Protein AF-A0A1W9P103-F1 (afdb_monomer_lite)

pLDDT: mean 76.45, std 17.16, range [39.06, 95.81]

Sequence (187 aa):
MSNENDQPKRIVGLKAIAEYLRTSPRNIYRWEKELGFPLHRVGGTKGRSVFVVVEEVEEWLKKIDLSSPKKTPPPTVFSLARRRSVIALVLLFFLVAIYFIIQFFSHWNLNSPSQNPITYEILGQMVAIKNSQGETLWSFPAYNTIIDERAWAQNPKVSLADIDQDNYNEVIAAPSKRLEQRSAFKD

Secondary structure (DSSP, 8-state):
---TT----EEESHHHHHHHTTS-HHHHHHHHHHH----EE--SSS---EEEEHHHHHHHHHHHHHHS---------HHHHHHHHHHHHHHHHHHHHHHHHHHHHHHHHTT---SS--EEEEETTEEEEE-TTS-EEEEEE--SS---HHHHHHS-SEEEE-SSSSSS-EEEEPPP-----------

Structure (mmCIF, N/CA/C/O backbone):
data_AF-A0A1W9P103-F1
#
_entry.id   AF-A0A1W9P103-F1
#
loop_
_atom_site.group_PDB
_atom_site.id
_atom_site.type_symbol
_atom_site.label_atom_id
_atom_site.label_alt_id
_atom_site.label_comp_id
_atom_site.label_asym_id
_atom_site.label_entity_id
_atom_site.label_seq_id
_atom_site.pdbx_PDB_ins_code
_atom_site.Cartn_x
_atom_site.Cartn_y
_atom_site.Cartn_z
_atom_site.occupancy
_atom_site.B_iso_or_equiv
_atom_site.auth_seq_id
_atom_site.auth_comp_id
_atom_site.auth_asym_id
_atom_site.auth_atom_id
_atom_site.pdbx_PDB_model_num
ATOM 1 N N . MET A 1 1 ? 38.966 -20.318 -71.401 1.00 39.06 1 MET A N 1
ATOM 2 C CA . MET A 1 1 ? 38.364 -20.417 -70.056 1.00 39.06 1 MET A CA 1
ATOM 3 C C . MET A 1 1 ? 37.479 -19.204 -69.820 1.00 39.06 1 MET A C 1
ATOM 5 O O . MET A 1 1 ? 37.985 -18.148 -69.470 1.00 39.06 1 MET A O 1
ATOM 9 N N . SER A 1 2 ? 36.184 -19.324 -70.092 1.00 41.31 2 SER A N 1
ATOM 10 C CA . SER A 1 2 ? 35.172 -18.319 -69.753 1.00 41.31 2 SER A CA 1
ATOM 11 C C . SER A 1 2 ? 34.713 -18.576 -68.317 1.00 41.31 2 SER A C 1
ATOM 13 O O . SER A 1 2 ? 34.077 -19.593 -68.059 1.00 41.31 2 SER A O 1
ATOM 15 N N . ASN A 1 3 ? 35.106 -17.704 -67.383 1.00 47.69 3 ASN A N 1
ATOM 16 C CA . ASN A 1 3 ? 34.737 -17.795 -65.969 1.00 47.69 3 ASN A CA 1
ATOM 17 C C . ASN A 1 3 ? 33.238 -17.521 -65.797 1.00 47.69 3 ASN A C 1
ATOM 19 O O . ASN A 1 3 ? 32.786 -16.388 -65.655 1.00 47.69 3 ASN A O 1
ATOM 23 N N . GLU A 1 4 ? 32.470 -18.597 -65.838 1.00 49.72 4 GLU A N 1
ATOM 24 C CA . GLU A 1 4 ? 31.050 -18.662 -65.536 1.00 49.72 4 GLU A CA 1
ATOM 25 C C . GLU A 1 4 ? 30.871 -18.617 -64.009 1.00 49.72 4 GLU A C 1
ATOM 27 O O . GLU A 1 4 ? 30.879 -19.659 -63.365 1.00 49.72 4 GLU A O 1
ATOM 32 N N . ASN A 1 5 ? 30.859 -17.408 -63.422 1.00 53.22 5 ASN A N 1
ATOM 33 C CA . ASN A 1 5 ? 30.169 -17.031 -62.165 1.00 53.22 5 ASN A CA 1
ATOM 34 C C . ASN A 1 5 ? 30.622 -15.657 -61.617 1.00 53.22 5 ASN A C 1
ATOM 36 O O . ASN A 1 5 ? 30.782 -15.488 -60.412 1.00 53.22 5 ASN A O 1
ATOM 40 N N . ASP A 1 6 ? 30.790 -14.644 -62.471 1.00 60.06 6 ASP A N 1
ATOM 41 C CA . ASP A 1 6 ? 30.970 -13.256 -62.010 1.00 60.06 6 ASP A CA 1
ATOM 42 C C . ASP A 1 6 ? 29.607 -12.568 -61.821 1.00 60.06 6 ASP A C 1
ATOM 44 O O . ASP A 1 6 ? 29.285 -11.557 -62.440 1.00 60.06 6 ASP A O 1
ATOM 48 N N . GLN A 1 7 ? 28.721 -13.204 -61.047 1.00 64.62 7 GLN A N 1
ATOM 49 C CA . GLN A 1 7 ? 27.453 -12.581 -60.675 1.00 64.62 7 GLN A CA 1
ATOM 50 C C . GLN A 1 7 ? 27.695 -11.731 -59.426 1.00 64.62 7 GLN A C 1
ATOM 52 O O . GLN A 1 7 ? 28.123 -12.283 -58.407 1.00 64.62 7 GLN A O 1
ATOM 57 N N . PRO A 1 8 ? 27.410 -10.418 -59.471 1.00 74.12 8 PRO A N 1
ATOM 58 C CA . PRO A 1 8 ? 27.686 -9.530 -58.354 1.00 74.12 8 PRO A CA 1
ATOM 59 C C . PRO A 1 8 ? 26.934 -9.997 -57.107 1.00 74.12 8 PRO A C 1
ATOM 61 O O . PRO A 1 8 ? 25.767 -10.419 -57.164 1.00 74.12 8 PRO A O 1
ATOM 64 N N . LYS A 1 9 ? 27.620 -9.969 -55.961 1.00 88.44 9 LYS A N 1
ATOM 65 C CA . LYS A 1 9 ? 27.085 -10.526 -54.721 1.00 88.44 9 LYS A CA 1
ATOM 66 C C . LYS A 1 9 ? 25.904 -9.671 -54.273 1.00 88.44 9 LYS A C 1
ATOM 68 O O . LYS A 1 9 ? 26.059 -8.507 -53.920 1.00 88.44 9 LYS A O 1
ATOM 73 N N . ARG A 1 10 ? 24.705 -10.258 -54.244 1.00 89.56 10 ARG A N 1
ATOM 74 C CA . ARG A 1 10 ? 23.468 -9.558 -53.860 1.00 89.56 10 ARG A CA 1
ATOM 75 C C . ARG A 1 10 ? 22.950 -9.995 -52.497 1.00 89.56 10 ARG A C 1
ATOM 77 O O . ARG A 1 10 ? 22.895 -11.187 -52.200 1.00 89.56 10 ARG A O 1
ATOM 84 N N . ILE A 1 11 ? 22.502 -9.032 -51.696 1.00 90.44 11 ILE A N 1
ATOM 85 C CA . ILE A 1 11 ? 21.801 -9.281 -50.432 1.00 90.44 11 ILE A CA 1
ATOM 86 C C . ILE A 1 11 ? 20.330 -8.947 -50.641 1.00 90.44 11 ILE A C 1
ATOM 88 O O . ILE A 1 11 ? 19.979 -7.821 -50.991 1.00 90.44 11 ILE A O 1
ATOM 92 N N . VAL A 1 12 ? 19.469 -9.938 -50.429 1.00 88.94 12 VAL A N 1
ATOM 93 C CA . VAL A 1 12 ? 18.023 -9.816 -50.625 1.00 88.94 12 VAL A CA 1
ATOM 94 C C . VAL A 1 12 ? 17.333 -9.671 -49.274 1.00 88.94 12 VAL A C 1
ATOM 96 O O . VAL A 1 12 ? 17.601 -10.415 -48.334 1.00 88.94 12 VAL A O 1
ATOM 99 N N . GLY A 1 13 ? 16.395 -8.734 -49.199 1.00 88.94 13 GLY A N 1
ATOM 100 C CA . GLY A 1 13 ? 15.559 -8.493 -48.035 1.00 88.94 13 GLY A CA 1
ATOM 101 C C . GLY A 1 13 ? 16.124 -7.425 -47.104 1.00 88.94 13 GLY A C 1
ATOM 102 O O . GLY A 1 13 ? 17.283 -7.443 -46.697 1.00 88.94 13 GLY A O 1
ATOM 103 N N . LEU A 1 14 ? 15.253 -6.504 -46.695 1.00 91.69 14 LEU A N 1
ATOM 104 C CA . LEU A 1 14 ? 15.627 -5.335 -45.899 1.00 91.69 14 LEU A CA 1
ATOM 105 C C . LEU A 1 14 ? 16.290 -5.690 -44.560 1.00 91.69 14 LEU A C 1
ATOM 107 O O . LEU A 1 14 ? 17.193 -4.989 -44.115 1.00 91.69 14 LEU A O 1
ATOM 111 N N . LYS A 1 15 ? 15.851 -6.778 -43.914 1.00 90.31 15 LYS A N 1
ATOM 112 C CA . LYS A 1 15 ? 16.419 -7.229 -42.636 1.00 90.31 15 LYS A CA 1
ATOM 113 C C . LYS A 1 15 ? 17.858 -7.727 -42.804 1.00 90.31 15 LYS A C 1
ATOM 115 O O . LYS A 1 15 ? 18.706 -7.349 -42.008 1.00 90.31 15 LYS A O 1
ATOM 120 N N . ALA A 1 16 ? 18.128 -8.505 -43.852 1.00 89.06 16 ALA A N 1
ATOM 121 C CA . ALA A 1 16 ? 19.470 -9.004 -44.145 1.00 89.06 16 ALA A CA 1
ATOM 122 C C . ALA A 1 16 ? 20.427 -7.858 -44.510 1.00 89.06 16 ALA A C 1
ATOM 124 O O . ALA A 1 16 ? 21.569 -7.834 -44.063 1.00 89.06 16 ALA A O 1
ATOM 125 N N . ILE A 1 17 ? 19.938 -6.858 -45.250 1.00 92.25 17 ILE A N 1
ATOM 126 C CA . ILE A 1 17 ? 20.704 -5.642 -45.564 1.00 92.25 17 ILE A CA 1
ATOM 127 C C . ILE A 1 17 ? 21.023 -4.857 -44.282 1.00 92.25 17 ILE A C 1
ATOM 129 O O . ILE A 1 17 ? 22.152 -4.413 -44.086 1.00 92.25 17 ILE A O 1
ATOM 133 N N . ALA A 1 18 ? 20.043 -4.706 -43.385 1.00 90.25 18 ALA A N 1
ATOM 134 C CA . ALA A 1 18 ? 20.221 -4.021 -42.104 1.00 90.25 18 ALA A CA 1
ATOM 135 C C . ALA A 1 18 ? 21.259 -4.712 -41.218 1.00 90.25 18 ALA A C 1
ATOM 137 O O . ALA A 1 18 ? 22.083 -4.041 -40.603 1.00 90.25 18 ALA A O 1
ATOM 138 N N . GLU A 1 19 ? 21.240 -6.041 -41.191 1.00 90.94 19 GLU A N 1
ATOM 139 C CA . GLU A 1 19 ? 22.203 -6.853 -40.457 1.00 90.94 19 GLU A CA 1
ATOM 140 C C . GLU A 1 19 ? 23.616 -6.729 -41.038 1.00 90.94 19 GLU A C 1
ATOM 142 O O . GLU A 1 19 ? 24.553 -6.458 -40.286 1.00 90.94 19 GLU A O 1
ATOM 147 N N . TYR A 1 20 ? 23.759 -6.818 -42.366 1.00 88.25 20 TYR A N 1
ATOM 148 C CA . TYR A 1 20 ? 25.039 -6.621 -43.055 1.00 88.25 20 TYR A CA 1
ATOM 149 C C . TYR A 1 20 ? 25.659 -5.256 -42.724 1.00 88.25 20 TYR A C 1
ATOM 151 O O . TYR A 1 20 ? 26.831 -5.165 -42.368 1.00 88.25 20 TYR A O 1
ATOM 159 N N . LEU A 1 21 ? 24.840 -4.202 -42.748 1.00 85.81 21 LEU A N 1
ATOM 160 C CA . LEU A 1 21 ? 25.253 -2.827 -42.459 1.00 85.81 21 LEU A CA 1
ATOM 161 C C . LEU A 1 21 ? 25.261 -2.473 -40.963 1.00 85.81 21 LEU A C 1
ATOM 163 O O . LEU A 1 21 ? 25.527 -1.323 -40.610 1.00 85.81 21 LEU A O 1
ATOM 167 N N . ARG A 1 22 ? 24.935 -3.426 -40.076 1.00 87.44 22 ARG A N 1
ATOM 168 C CA . ARG A 1 22 ? 24.805 -3.230 -38.618 1.00 87.44 22 ARG A CA 1
ATOM 169 C C . ARG A 1 22 ? 23.942 -2.016 -38.241 1.00 87.44 22 ARG A C 1
ATOM 171 O O . ARG A 1 22 ? 24.250 -1.271 -37.311 1.00 87.44 22 ARG A O 1
ATOM 178 N N . THR A 1 23 ? 22.849 -1.809 -38.968 1.00 86.25 23 THR A N 1
ATOM 179 C CA . THR A 1 23 ? 21.935 -0.669 -38.806 1.00 86.25 23 THR A CA 1
ATOM 180 C C . THR A 1 23 ? 20.484 -1.135 -38.680 1.00 86.25 23 THR A C 1
ATOM 182 O O . THR A 1 23 ? 20.191 -2.327 -38.657 1.00 86.25 23 THR A O 1
ATOM 185 N N . SER A 1 24 ? 19.543 -0.193 -38.562 1.00 89.69 24 SER A N 1
ATOM 186 C CA . SER A 1 24 ? 18.110 -0.508 -38.534 1.00 89.69 24 SER A CA 1
ATOM 187 C C . SER A 1 24 ? 17.481 -0.425 -39.935 1.00 89.69 24 SER A C 1
ATOM 189 O O . SER A 1 24 ? 17.861 0.446 -40.721 1.00 89.69 24 SER A O 1
ATOM 191 N N . PRO A 1 25 ? 16.442 -1.229 -40.238 1.00 89.88 25 PRO A N 1
ATOM 192 C CA . PRO A 1 25 ? 15.671 -1.113 -41.482 1.00 89.88 25 PRO A CA 1
ATOM 193 C C . PRO A 1 25 ? 15.147 0.305 -41.764 1.00 89.88 25 PRO A C 1
ATOM 195 O O . PRO A 1 25 ? 15.092 0.747 -42.909 1.00 89.88 25 PRO A O 1
ATOM 198 N N . ARG A 1 26 ? 14.806 1.054 -40.706 1.00 88.75 26 ARG A N 1
ATOM 199 C CA . ARG A 1 26 ? 14.351 2.448 -40.799 1.00 88.75 26 ARG A CA 1
ATOM 200 C C . ARG A 1 26 ? 15.452 3.389 -41.290 1.00 88.75 26 ARG A C 1
ATOM 202 O O . ARG A 1 26 ? 15.158 4.312 -42.044 1.00 88.75 26 ARG A O 1
ATOM 209 N N . ASN A 1 27 ? 16.701 3.159 -40.879 1.00 89.81 27 ASN A N 1
ATOM 210 C CA . ASN A 1 27 ? 17.837 3.944 -41.359 1.00 89.81 27 ASN A CA 1
ATOM 211 C C . ASN A 1 27 ? 18.093 3.698 -42.843 1.00 89.81 27 ASN A C 1
ATOM 213 O O . ASN A 1 27 ? 18.379 4.660 -43.537 1.00 89.81 27 ASN A O 1
ATOM 217 N N . ILE A 1 28 ? 17.925 2.465 -43.331 1.00 90.75 28 ILE A N 1
ATOM 218 C CA . ILE A 1 28 ? 18.096 2.149 -44.758 1.00 90.75 28 ILE A CA 1
ATOM 219 C C . ILE A 1 28 ? 17.097 2.931 -45.610 1.00 90.75 28 ILE A C 1
ATOM 221 O O . ILE A 1 28 ? 17.504 3.594 -46.555 1.00 90.75 28 ILE A O 1
ATOM 225 N N . TYR A 1 29 ? 15.811 2.938 -45.243 1.00 89.56 29 TYR A N 1
ATOM 226 C CA . TYR A 1 29 ? 14.816 3.745 -45.962 1.00 89.56 29 TYR A CA 1
ATOM 227 C C . TYR A 1 29 ? 15.108 5.242 -45.899 1.00 89.56 29 TYR A C 1
ATOM 229 O O . TYR A 1 29 ? 14.899 5.966 -46.871 1.00 89.56 29 TYR A O 1
ATOM 237 N N . ARG A 1 30 ? 15.597 5.723 -44.752 1.00 89.19 30 ARG A N 1
ATOM 238 C CA . ARG A 1 30 ? 16.018 7.117 -44.630 1.00 89.19 30 ARG A CA 1
ATOM 239 C C . ARG A 1 30 ? 17.210 7.413 -45.541 1.00 89.19 30 ARG A C 1
ATOM 241 O O . ARG A 1 30 ? 17.197 8.431 -46.211 1.00 89.19 30 ARG A O 1
ATOM 248 N N . TRP A 1 31 ? 18.208 6.535 -45.599 1.00 93.38 31 TRP A N 1
ATOM 249 C CA . TRP A 1 31 ? 19.377 6.699 -46.463 1.00 93.38 31 TRP A CA 1
ATOM 250 C C . TRP A 1 31 ? 19.026 6.596 -47.947 1.00 93.38 31 TRP A C 1
ATOM 252 O O . TRP A 1 31 ? 19.575 7.353 -48.735 1.00 93.38 31 TRP A O 1
ATOM 262 N N . GLU A 1 32 ? 18.081 5.738 -48.333 1.00 91.31 32 GLU A N 1
ATOM 263 C CA . GLU A 1 32 ? 17.537 5.685 -49.700 1.00 91.31 32 GLU A CA 1
ATOM 264 C C . GLU A 1 32 ? 16.939 7.050 -50.076 1.00 91.31 32 GLU A C 1
ATOM 266 O O . GLU A 1 32 ? 17.281 7.617 -51.109 1.00 91.31 32 GLU A O 1
ATOM 271 N N . LYS A 1 33 ? 16.105 7.622 -49.195 1.00 88.88 33 LYS A N 1
ATOM 272 C CA . LYS A 1 33 ? 15.395 8.883 -49.450 1.00 88.88 33 LYS A CA 1
ATOM 273 C C . LYS A 1 33 ? 16.278 10.133 -49.368 1.00 88.88 33 LYS A C 1
ATOM 275 O O . LYS A 1 33 ? 16.085 11.061 -50.144 1.00 88.88 33 LYS A O 1
ATOM 280 N N . GLU A 1 34 ? 17.174 10.196 -48.387 1.00 89.75 34 GLU A N 1
ATOM 281 C CA . GLU A 1 34 ? 17.912 11.418 -48.032 1.00 89.75 34 GLU A CA 1
ATOM 282 C C . GLU A 1 34 ? 19.361 11.412 -48.531 1.00 89.75 34 GLU A C 1
ATOM 284 O O . GLU A 1 34 ? 19.925 12.480 -48.744 1.00 89.75 34 GLU A O 1
ATOM 289 N N . LEU A 1 35 ? 19.969 10.234 -48.710 1.00 86.94 35 LEU A N 1
ATOM 290 C CA . LEU A 1 35 ? 21.397 10.075 -49.025 1.00 86.94 35 LEU A CA 1
ATOM 291 C C . LEU A 1 35 ? 21.653 9.268 -50.311 1.00 86.94 35 LEU A C 1
ATOM 293 O O . LEU A 1 35 ? 22.804 8.965 -50.627 1.00 86.94 35 LEU A O 1
ATOM 297 N N . GLY A 1 36 ? 20.596 8.888 -51.037 1.00 89.75 36 GLY A N 1
ATOM 298 C CA . GLY A 1 36 ? 20.696 8.152 -52.298 1.00 89.75 36 GLY A CA 1
ATOM 299 C C . GLY A 1 36 ? 21.282 6.744 -52.163 1.00 89.75 36 GLY A C 1
ATOM 300 O O . GLY A 1 36 ? 22.015 6.306 -53.044 1.00 89.75 36 GLY A O 1
ATOM 301 N N . PHE A 1 37 ? 21.013 6.045 -51.057 1.00 93.06 37 PHE A N 1
ATOM 302 C CA . PHE A 1 37 ? 21.466 4.661 -50.869 1.00 93.06 37 PHE A CA 1
ATOM 303 C C . PHE A 1 37 ? 20.916 3.728 -51.975 1.00 93.06 37 PHE A C 1
ATOM 305 O O . PHE A 1 37 ? 19.711 3.788 -52.247 1.00 93.06 37 PHE A O 1
ATOM 312 N N . PRO A 1 38 ? 21.746 2.848 -52.581 1.00 92.12 38 PRO A N 1
ATOM 313 C CA . PRO A 1 38 ? 21.368 2.013 -53.727 1.00 92.12 38 PRO A CA 1
ATOM 314 C C . PRO A 1 38 ? 20.483 0.822 -53.317 1.00 92.12 38 PRO A C 1
ATOM 316 O O . PRO A 1 38 ? 20.924 -0.324 -53.256 1.00 92.12 38 PRO A O 1
ATOM 319 N N . LEU A 1 39 ? 19.212 1.096 -52.999 1.00 92.06 39 LEU A N 1
ATOM 320 C CA . LEU A 1 39 ? 18.207 0.075 -52.697 1.00 92.06 39 LEU A CA 1
ATOM 321 C C . LEU A 1 39 ? 17.369 -0.248 -53.937 1.00 92.06 39 LEU A C 1
ATOM 323 O O . LEU A 1 39 ? 16.514 0.534 -54.351 1.00 92.06 39 LEU A O 1
ATOM 327 N N . HIS A 1 40 ? 17.554 -1.445 -54.487 1.00 90.69 40 HIS A N 1
ATOM 328 C CA . HIS A 1 40 ? 16.843 -1.888 -55.682 1.00 90.69 40 HIS A CA 1
ATOM 329 C C . HIS A 1 40 ? 15.554 -2.626 -55.335 1.00 90.69 40 HIS A C 1
ATOM 331 O O . HIS A 1 40 ? 15.475 -3.379 -54.359 1.00 90.69 40 HIS A O 1
ATOM 337 N N . ARG A 1 41 ? 14.520 -2.425 -56.156 1.00 87.69 41 ARG A N 1
ATOM 338 C CA . ARG A 1 41 ? 13.187 -3.022 -55.988 1.00 87.69 41 ARG A CA 1
ATOM 339 C C . ARG A 1 41 ? 12.874 -3.893 -57.196 1.00 87.69 41 ARG A C 1
ATOM 341 O O . ARG A 1 41 ? 12.961 -3.426 -58.326 1.00 87.69 41 ARG A O 1
ATOM 348 N N . VAL A 1 42 ? 12.481 -5.144 -56.966 1.00 79.19 42 VAL A N 1
ATOM 349 C CA . VAL A 1 42 ? 12.080 -6.042 -58.059 1.00 79.19 42 VAL A CA 1
ATOM 350 C C . VAL A 1 42 ? 10.616 -5.762 -58.407 1.00 79.19 42 VAL A C 1
ATOM 352 O O . VAL A 1 42 ? 9.717 -6.072 -57.625 1.00 79.19 42 VAL A O 1
ATOM 355 N N . GLY A 1 43 ? 10.367 -5.129 -59.554 1.00 59.59 43 GLY A N 1
ATOM 356 C CA . GLY A 1 43 ? 9.016 -4.899 -60.074 1.00 59.59 43 GLY A CA 1
ATOM 357 C C . GLY A 1 43 ? 8.443 -6.166 -60.716 1.00 59.59 43 GLY A C 1
ATOM 358 O O . GLY A 1 43 ? 9.148 -6.849 -61.450 1.00 59.59 43 GLY A O 1
ATOM 359 N N . GLY A 1 44 ? 7.175 -6.494 -60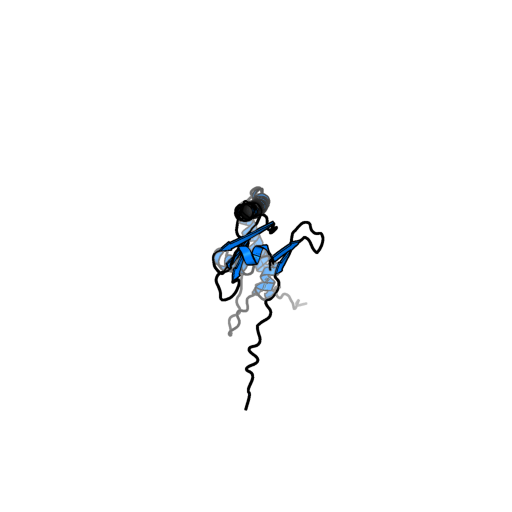.451 1.00 59.16 44 GLY A N 1
ATOM 360 C CA . GLY A 1 44 ? 6.519 -7.621 -61.127 1.00 59.16 44 GLY A CA 1
ATOM 361 C C . GLY A 1 44 ? 5.158 -8.000 -60.560 1.00 59.16 44 GLY A C 1
ATOM 362 O O . GLY A 1 44 ? 4.155 -7.863 -61.242 1.00 59.16 44 GLY A O 1
ATOM 363 N N . THR A 1 45 ? 5.072 -8.420 -59.300 1.00 49.31 45 THR A N 1
ATOM 364 C CA . THR A 1 45 ? 3.794 -8.877 -58.721 1.00 49.31 45 THR A CA 1
ATOM 365 C C . THR A 1 45 ? 3.854 -8.870 -57.199 1.00 49.31 45 THR A C 1
ATOM 367 O O . THR A 1 45 ? 4.658 -9.596 -56.629 1.00 49.31 45 THR A O 1
ATOM 370 N N . LYS A 1 46 ? 2.996 -8.062 -56.552 1.00 52.28 46 LYS A N 1
ATOM 371 C CA . LYS A 1 46 ? 2.540 -8.099 -55.135 1.00 52.28 46 LYS A CA 1
ATOM 372 C C . LYS A 1 46 ? 3.552 -8.362 -53.991 1.00 52.28 46 LYS A C 1
ATOM 374 O O . LYS A 1 46 ? 3.131 -8.457 -52.842 1.00 52.28 46 LYS A O 1
ATOM 379 N N . GLY A 1 47 ? 4.859 -8.400 -54.236 1.00 52.88 47 GLY A N 1
ATOM 380 C CA . GLY A 1 47 ? 5.885 -8.694 -53.236 1.00 52.88 47 GLY A CA 1
ATOM 381 C C . GLY A 1 47 ? 6.901 -7.566 -53.122 1.00 52.88 47 GLY A C 1
ATOM 382 O O . GLY A 1 47 ? 7.593 -7.250 -54.081 1.00 52.88 47 GLY A O 1
ATOM 383 N N . ARG A 1 48 ? 7.008 -6.972 -51.929 1.00 60.75 48 ARG A N 1
ATOM 384 C CA . ARG A 1 48 ? 7.960 -5.912 -51.542 1.00 60.75 48 ARG A CA 1
ATOM 385 C C . ARG A 1 48 ? 9.411 -6.427 -51.460 1.00 60.75 48 ARG A C 1
ATOM 387 O O . ARG A 1 48 ? 10.077 -6.220 -50.447 1.00 60.75 48 ARG A O 1
ATOM 394 N N . SER A 1 49 ? 9.885 -7.147 -52.474 1.00 76.69 49 SER A N 1
ATOM 395 C CA . SER A 1 49 ? 11.247 -7.677 -52.482 1.00 76.69 49 SER A CA 1
ATOM 396 C C . SER A 1 49 ? 12.232 -6.562 -52.827 1.00 76.69 49 SER A C 1
ATOM 398 O O . SER A 1 49 ? 12.163 -5.965 -53.905 1.00 76.69 49 SER A O 1
ATOM 400 N N . VAL A 1 50 ? 13.119 -6.264 -51.879 1.00 88.38 50 VAL A N 1
ATOM 401 C CA . VAL A 1 50 ? 14.209 -5.295 -52.029 1.00 88.38 50 VAL A CA 1
ATOM 402 C C . VAL A 1 50 ? 15.539 -6.026 -51.990 1.00 88.38 50 VAL A C 1
ATOM 404 O O . VAL A 1 50 ? 15.666 -7.026 -51.280 1.00 88.38 50 VAL A O 1
ATOM 407 N N . PHE A 1 51 ? 16.529 -5.533 -52.717 1.00 91.06 51 PHE A N 1
ATOM 408 C CA . PHE A 1 51 ? 17.880 -6.072 -52.673 1.00 91.06 51 PHE A CA 1
ATOM 409 C C . PHE A 1 51 ? 18.916 -4.969 -52.865 1.00 91.06 51 PHE A C 1
ATOM 411 O O . PHE A 1 51 ? 18.600 -3.873 -53.323 1.00 91.06 51 PHE A O 1
ATOM 418 N N . VAL A 1 52 ? 20.154 -5.281 -52.499 1.00 93.50 52 VAL A N 1
ATOM 419 C CA . VAL A 1 52 ? 21.326 -4.445 -52.769 1.00 93.50 52 VAL A CA 1
ATOM 420 C C . VAL A 1 52 ? 22.415 -5.298 -53.391 1.00 93.50 52 VAL A C 1
ATOM 422 O O . VAL A 1 52 ? 22.513 -6.497 -53.106 1.00 93.50 52 VAL A O 1
ATOM 425 N N . VAL A 1 53 ? 23.233 -4.668 -54.220 1.00 94.12 53 VAL A N 1
ATOM 426 C CA . VAL A 1 53 ? 24.489 -5.229 -54.709 1.00 94.12 53 VAL A CA 1
ATOM 427 C C . VAL A 1 53 ? 25.591 -4.800 -53.742 1.00 94.12 53 VAL A C 1
ATOM 429 O O . VAL A 1 53 ? 25.668 -3.627 -53.379 1.00 94.12 53 VAL A O 1
ATOM 432 N N . VAL A 1 54 ? 26.400 -5.746 -53.262 1.00 89.69 54 VAL A N 1
ATOM 433 C CA . VAL A 1 54 ? 27.413 -5.477 -52.228 1.00 89.69 54 VAL A CA 1
ATOM 434 C C . VAL A 1 54 ? 28.432 -4.458 -52.726 1.00 89.69 54 VAL A C 1
ATOM 436 O O . VAL A 1 54 ? 28.760 -3.527 -52.000 1.00 89.69 54 VAL A O 1
ATOM 439 N N . GLU A 1 55 ? 28.876 -4.579 -53.973 1.00 87.88 55 GLU A N 1
ATOM 440 C CA . GLU A 1 55 ? 29.869 -3.687 -54.568 1.00 87.88 55 GLU A CA 1
ATOM 441 C C . GLU A 1 55 ? 29.380 -2.226 -54.594 1.00 87.88 55 GLU A C 1
ATOM 443 O O . GLU A 1 55 ? 30.102 -1.323 -54.173 1.00 87.88 55 GLU A O 1
ATOM 448 N N . GLU A 1 56 ? 28.120 -1.992 -54.977 1.00 91.88 56 GLU A N 1
ATOM 449 C CA . GLU A 1 56 ? 27.509 -0.654 -54.986 1.00 91.88 56 GLU A CA 1
ATOM 450 C C . GLU A 1 56 ? 27.383 -0.057 -53.579 1.00 91.88 56 GLU A C 1
ATOM 452 O O . GLU A 1 56 ? 27.567 1.146 -53.385 1.00 91.88 56 GLU A O 1
ATOM 457 N N . VAL A 1 57 ? 27.073 -0.893 -52.584 1.00 90.88 57 VAL A N 1
ATOM 458 C CA . VAL A 1 57 ? 26.977 -0.476 -51.181 1.00 90.88 57 VAL A CA 1
ATOM 459 C C . VAL A 1 57 ? 28.344 -0.052 -50.648 1.00 90.88 57 VAL A C 1
ATOM 461 O O . VAL A 1 57 ? 28.445 1.000 -50.018 1.00 90.88 57 VAL A O 1
ATOM 464 N N . GLU A 1 58 ? 29.395 -0.824 -50.923 1.00 87.94 58 GLU A N 1
ATOM 465 C CA . GLU A 1 58 ? 30.767 -0.491 -50.522 1.00 87.94 58 GLU A CA 1
ATOM 466 C C . GLU A 1 58 ? 31.273 0.778 -51.226 1.00 87.94 58 GLU A C 1
ATOM 468 O O . GLU A 1 58 ? 31.932 1.621 -50.614 1.00 87.94 58 GLU A O 1
ATOM 473 N N . GLU A 1 59 ? 30.944 0.971 -52.505 1.00 88.81 59 GLU A N 1
ATOM 474 C CA . GLU A 1 59 ? 31.250 2.214 -53.219 1.00 88.81 59 GLU A CA 1
ATOM 475 C C . GLU A 1 59 ? 30.503 3.419 -52.649 1.00 88.81 59 GLU A C 1
ATOM 477 O O . GLU A 1 59 ? 31.084 4.497 -52.497 1.00 88.81 59 GLU A O 1
ATOM 482 N N . TRP A 1 60 ? 29.219 3.253 -52.329 1.00 91.62 60 TRP A N 1
ATOM 483 C CA . TRP A 1 60 ? 28.426 4.299 -51.699 1.00 91.62 60 TRP A CA 1
ATOM 484 C C . TRP A 1 60 ? 29.003 4.667 -50.328 1.00 91.62 60 TRP A C 1
ATOM 486 O O . TRP A 1 60 ? 29.199 5.855 -50.076 1.00 91.62 60 TRP A O 1
ATOM 496 N N . LEU A 1 61 ? 29.378 3.679 -49.502 1.00 86.44 61 LEU A N 1
ATOM 497 C CA . LEU A 1 61 ? 30.048 3.879 -48.208 1.00 86.44 61 LEU A CA 1
ATOM 498 C C . LEU A 1 61 ? 31.344 4.687 -48.360 1.00 86.44 61 LEU A C 1
ATOM 500 O O . LEU A 1 61 ? 31.535 5.683 -47.666 1.00 86.44 61 LEU A O 1
ATOM 504 N N . LYS A 1 62 ? 32.196 4.340 -49.331 1.00 85.94 62 LYS A N 1
ATOM 505 C CA . LYS A 1 62 ? 33.415 5.115 -49.621 1.00 85.94 62 LYS A CA 1
ATOM 506 C C . LYS A 1 62 ? 33.098 6.564 -49.995 1.00 85.94 62 LYS A C 1
ATOM 508 O O . LYS A 1 62 ? 33.785 7.476 -49.543 1.00 85.94 62 LYS A O 1
ATOM 513 N N . LYS A 1 63 ? 32.053 6.801 -50.796 1.00 83.31 63 LYS A N 1
ATOM 514 C CA . LYS A 1 63 ? 31.637 8.155 -51.201 1.00 83.31 63 LYS A CA 1
ATOM 515 C C . LYS A 1 63 ? 31.135 8.980 -50.015 1.00 83.31 63 LYS A C 1
ATOM 517 O O . LYS A 1 63 ? 31.520 10.144 -49.906 1.00 83.31 63 LYS A O 1
ATOM 522 N N . ILE A 1 64 ? 30.321 8.415 -49.118 1.00 78.12 64 ILE A N 1
ATOM 523 C CA . ILE A 1 64 ? 29.847 9.147 -47.928 1.00 78.12 64 ILE A CA 1
ATOM 524 C C . ILE A 1 64 ? 30.950 9.371 -46.888 1.00 78.12 64 ILE A C 1
ATOM 526 O O . ILE A 1 64 ? 30.986 10.451 -46.300 1.00 78.12 64 ILE A O 1
ATOM 530 N N . ASP A 1 65 ? 31.888 8.434 -46.722 1.00 68.75 65 ASP A N 1
ATOM 531 C CA . ASP A 1 65 ? 33.049 8.622 -45.840 1.00 68.75 65 ASP A CA 1
ATOM 532 C C . ASP A 1 65 ? 33.968 9.749 -46.339 1.00 68.75 65 ASP A C 1
ATOM 534 O O . ASP A 1 65 ? 34.460 10.545 -45.540 1.00 68.75 65 ASP A O 1
ATOM 538 N N . LEU A 1 66 ? 34.146 9.880 -47.659 1.00 57.50 66 LEU A N 1
ATOM 539 C CA . LEU A 1 66 ? 34.915 10.967 -48.284 1.00 57.50 66 LEU A CA 1
ATOM 540 C C . LEU A 1 66 ? 34.179 12.319 -48.266 1.00 57.50 66 LEU A C 1
ATOM 542 O O . LEU A 1 66 ? 34.818 13.370 -48.259 1.00 57.50 66 LEU A O 1
ATOM 546 N N . SER A 1 67 ? 32.843 12.299 -48.261 1.00 56.94 67 SER A N 1
ATOM 547 C CA . SER A 1 67 ? 31.995 13.504 -48.267 1.00 56.94 67 SER A CA 1
ATOM 548 C C . SER A 1 67 ? 31.721 14.052 -46.868 1.00 56.94 67 SER A C 1
ATOM 550 O O . SER A 1 67 ? 31.196 15.157 -46.717 1.00 56.94 67 SER A O 1
ATOM 552 N N . SER A 1 68 ? 32.056 13.291 -45.828 1.00 50.25 68 SER A N 1
ATOM 553 C CA . SER A 1 68 ? 31.899 13.743 -44.459 1.00 50.25 68 SER A CA 1
ATOM 554 C C . SER A 1 68 ? 33.136 14.559 -44.063 1.00 50.25 68 SER A C 1
ATOM 556 O O . SER A 1 68 ? 34.229 13.992 -43.983 1.00 50.25 68 SER A O 1
ATOM 558 N N . PRO A 1 69 ? 33.027 15.868 -43.735 1.00 47.53 69 PRO A N 1
ATOM 559 C CA . PRO A 1 69 ? 34.098 16.509 -42.987 1.00 47.53 69 PRO A CA 1
ATOM 560 C C . PRO A 1 69 ? 34.292 15.661 -41.734 1.00 47.53 69 PRO A C 1
ATOM 562 O O . PRO A 1 69 ? 33.302 15.232 -41.130 1.00 47.53 69 PRO A O 1
ATOM 565 N N . LYS A 1 70 ? 35.549 15.363 -41.391 1.00 44.19 70 LYS A N 1
ATOM 566 C CA . LYS A 1 70 ? 35.929 14.576 -40.216 1.00 44.19 70 LYS A CA 1
ATOM 567 C C . LYS A 1 70 ? 35.302 15.219 -38.978 1.00 44.19 70 LYS A C 1
ATOM 569 O O . LYS A 1 70 ? 35.913 16.056 -38.323 1.00 44.19 70 LYS A O 1
ATOM 574 N N . LYS A 1 71 ? 34.059 14.845 -38.662 1.00 43.09 71 LYS A N 1
ATOM 575 C CA . LYS A 1 71 ? 33.437 15.078 -37.370 1.00 43.09 71 LYS A CA 1
ATOM 576 C C . LYS A 1 71 ? 34.206 14.169 -36.439 1.00 43.09 71 LYS A C 1
ATOM 578 O O . LYS A 1 71 ? 33.883 12.995 -36.278 1.00 43.09 71 LYS A O 1
ATOM 583 N N . THR A 1 72 ? 35.259 14.724 -35.853 1.00 50.47 72 THR A N 1
ATOM 584 C CA . THR A 1 72 ? 35.707 14.300 -34.537 1.00 50.47 72 THR A CA 1
ATOM 585 C C . THR A 1 72 ? 34.447 14.070 -33.706 1.00 50.47 72 THR A C 1
ATOM 587 O O . THR A 1 72 ? 33.588 14.962 -33.657 1.00 50.47 72 THR A O 1
ATOM 590 N N . PRO A 1 73 ? 34.259 12.869 -33.136 1.00 53.78 73 PRO A N 1
ATOM 591 C CA . PRO A 1 73 ? 33.106 12.632 -32.293 1.00 53.78 73 PRO A CA 1
ATOM 592 C C . PRO A 1 73 ? 33.137 13.704 -31.196 1.00 53.78 73 PRO A C 1
ATOM 594 O O . PRO A 1 73 ? 34.189 13.891 -30.574 1.00 53.78 73 PRO A O 1
ATOM 597 N N . PRO A 1 74 ? 32.043 14.453 -30.967 1.00 53.19 74 PRO A N 1
ATOM 598 C CA . PRO A 1 74 ? 31.979 15.287 -29.782 1.00 53.19 74 PRO A CA 1
ATOM 599 C C . PRO A 1 74 ? 32.201 14.354 -28.587 1.00 53.19 74 PRO A C 1
ATOM 601 O O . PRO A 1 74 ? 31.657 13.242 -28.602 1.00 53.19 74 PRO A O 1
ATOM 604 N N . PRO A 1 75 ? 33.012 14.743 -27.587 1.00 50.06 75 PRO A N 1
ATOM 605 C CA . PRO A 1 75 ? 33.276 13.886 -26.446 1.00 50.06 75 PRO A CA 1
ATOM 606 C C . PRO A 1 75 ? 31.932 13.441 -25.872 1.00 50.06 75 PRO A C 1
ATOM 608 O O . PRO A 1 75 ? 31.114 14.250 -25.431 1.00 50.06 75 PRO A O 1
ATOM 611 N N . THR A 1 76 ? 31.670 12.137 -25.942 1.00 53.62 76 THR A N 1
ATOM 612 C CA . THR A 1 76 ? 30.483 11.483 -25.396 1.00 53.62 76 THR A CA 1
ATOM 613 C C . THR A 1 76 ? 30.579 11.461 -23.876 1.00 53.62 76 THR A C 1
ATOM 615 O O . THR A 1 76 ? 30.641 10.409 -23.253 1.00 53.62 76 THR A O 1
ATOM 618 N N . VAL A 1 77 ? 30.583 12.638 -23.257 1.00 50.53 77 VAL A N 1
ATOM 619 C CA . VAL A 1 77 ? 30.391 12.798 -21.812 1.00 50.53 77 VAL A CA 1
ATOM 620 C C . VAL A 1 77 ? 28.901 12.734 -21.446 1.00 50.53 77 VAL A C 1
ATOM 622 O O . VAL A 1 77 ? 28.544 12.473 -20.301 1.00 50.53 77 VAL A O 1
ATOM 625 N N . PHE A 1 78 ? 28.001 12.867 -22.429 1.00 51.47 78 PHE A N 1
ATOM 626 C CA . PHE A 1 78 ? 26.556 12.953 -22.193 1.00 51.47 78 PHE A CA 1
ATOM 627 C C . PHE A 1 78 ? 25.775 11.627 -22.268 1.00 51.47 78 PHE A C 1
ATOM 629 O O . PHE A 1 78 ? 24.610 11.600 -21.872 1.00 51.47 78 PHE A O 1
ATOM 636 N N . SER A 1 79 ? 26.359 10.506 -22.711 1.00 54.72 79 SER A N 1
ATOM 637 C CA . SER A 1 79 ? 25.622 9.225 -22.796 1.00 54.72 79 SER A CA 1
ATOM 638 C C . SER A 1 79 ? 25.621 8.425 -21.486 1.00 54.72 79 SER A C 1
ATOM 640 O O . SER A 1 79 ? 24.673 7.684 -21.219 1.00 54.72 79 SER A O 1
ATOM 642 N N . LEU A 1 80 ? 26.628 8.625 -20.630 1.00 47.62 80 LEU A N 1
ATOM 643 C CA . LEU A 1 80 ? 26.670 8.076 -19.269 1.00 47.62 80 LEU A CA 1
ATOM 644 C C . LEU A 1 80 ? 25.948 8.987 -18.268 1.00 47.62 80 LEU A C 1
ATOM 646 O O . LEU A 1 80 ? 25.220 8.486 -17.410 1.00 47.62 80 LEU A O 1
ATOM 650 N N . ALA A 1 81 ? 26.073 10.311 -18.416 1.00 51.94 81 ALA A N 1
ATOM 651 C CA . ALA A 1 81 ? 25.383 11.278 -17.562 1.00 51.94 81 ALA A CA 1
ATOM 652 C C . ALA A 1 81 ? 23.855 11.158 -17.681 1.00 51.94 81 ALA A C 1
ATOM 654 O O . ALA A 1 81 ? 23.176 11.054 -16.668 1.00 51.94 81 ALA A O 1
ATOM 655 N N . ARG A 1 82 ? 23.301 11.039 -18.899 1.00 54.06 82 ARG A N 1
ATOM 656 C CA . ARG A 1 82 ? 21.843 10.936 -19.104 1.00 54.06 82 ARG A CA 1
ATOM 657 C C . ARG A 1 82 ? 21.233 9.663 -18.507 1.00 54.06 82 ARG A C 1
ATOM 659 O O . ARG A 1 82 ? 20.132 9.715 -17.972 1.00 54.06 82 ARG A O 1
ATOM 666 N N . ARG A 1 83 ? 21.947 8.530 -18.554 1.00 56.53 83 ARG A N 1
ATOM 667 C CA . ARG A 1 83 ? 21.506 7.273 -17.917 1.00 56.53 83 ARG A CA 1
ATOM 668 C C . ARG A 1 83 ? 21.569 7.361 -16.388 1.00 56.53 83 ARG A C 1
ATOM 670 O O . ARG A 1 83 ? 20.641 6.914 -15.725 1.00 56.53 83 ARG A O 1
ATOM 677 N N . ARG A 1 84 ? 22.609 7.996 -15.834 1.00 60.75 84 ARG A N 1
ATOM 678 C CA . ARG A 1 84 ? 22.745 8.226 -14.385 1.00 60.75 84 ARG A CA 1
ATOM 679 C C . ARG A 1 84 ? 21.723 9.235 -13.850 1.00 60.75 84 ARG A C 1
ATOM 681 O O . ARG A 1 84 ? 21.179 9.009 -12.777 1.00 60.75 84 ARG A O 1
ATOM 688 N N . SER A 1 85 ? 21.387 10.278 -14.610 1.00 66.56 85 SER A N 1
ATOM 689 C CA . SER A 1 85 ? 20.364 11.261 -14.227 1.00 66.56 85 SER A CA 1
ATOM 690 C C . SER A 1 85 ? 18.949 10.683 -14.246 1.00 66.56 85 SER A C 1
ATOM 692 O O . SER A 1 85 ? 18.161 11.010 -13.368 1.00 66.56 85 SER A O 1
ATOM 694 N N . VAL A 1 86 ? 18.620 9.788 -15.188 1.00 75.81 86 VAL A N 1
ATOM 695 C CA . VAL A 1 86 ? 17.311 9.106 -15.191 1.00 75.81 86 VAL A CA 1
ATOM 696 C C . VAL A 1 86 ? 17.193 8.151 -14.003 1.00 75.81 86 VAL A C 1
ATOM 698 O O . VAL A 1 86 ? 16.171 8.162 -13.328 1.00 75.81 86 VAL A O 1
ATOM 701 N N . ILE A 1 87 ? 18.244 7.386 -13.688 1.00 83.56 87 ILE A N 1
ATOM 702 C CA . ILE A 1 87 ? 18.259 6.519 -12.498 1.00 83.56 87 ILE A CA 1
ATOM 703 C C . ILE A 1 87 ? 18.126 7.355 -11.219 1.00 83.56 87 ILE A C 1
ATOM 705 O O . ILE A 1 87 ? 17.332 7.007 -10.354 1.00 83.56 87 ILE A O 1
ATOM 709 N N . ALA A 1 88 ? 18.839 8.480 -11.116 1.00 85.75 88 ALA A N 1
ATOM 710 C CA . ALA A 1 88 ? 18.737 9.374 -9.965 1.00 85.75 88 ALA A CA 1
ATOM 711 C C . ALA A 1 88 ? 17.332 9.982 -9.815 1.00 85.75 88 ALA A C 1
ATOM 713 O O . ALA A 1 88 ? 16.826 10.046 -8.702 1.00 85.75 88 ALA A O 1
ATOM 714 N N . LEU A 1 89 ? 16.675 10.374 -10.913 1.00 88.25 89 LEU A N 1
ATOM 715 C CA . LEU A 1 89 ? 15.298 10.884 -10.881 1.00 88.25 89 LEU A CA 1
ATOM 716 C C . LEU A 1 89 ? 14.281 9.800 -10.512 1.00 88.25 89 LEU A C 1
ATOM 718 O O . LEU A 1 89 ? 13.342 10.083 -9.776 1.00 88.25 89 LEU A O 1
ATOM 722 N N . VAL A 1 90 ? 14.476 8.563 -10.976 1.00 90.94 90 VAL A N 1
ATOM 723 C CA . VAL A 1 90 ? 13.632 7.423 -10.589 1.00 90.94 90 VAL A CA 1
ATOM 724 C C . VAL A 1 90 ? 13.824 7.096 -9.108 1.00 90.94 90 VAL A C 1
ATOM 726 O O . VAL A 1 90 ? 12.840 6.961 -8.388 1.00 90.94 90 VAL A O 1
ATOM 729 N N . LEU A 1 91 ? 15.066 7.036 -8.620 1.00 92.69 91 LEU A N 1
ATOM 730 C CA . LEU A 1 91 ? 15.351 6.837 -7.195 1.00 92.69 91 LEU A CA 1
ATOM 731 C C . LEU A 1 91 ? 14.785 7.976 -6.342 1.00 92.69 91 LEU A C 1
ATOM 733 O O . LEU A 1 91 ? 14.189 7.710 -5.305 1.00 92.69 91 LEU A O 1
ATOM 737 N N . LEU A 1 92 ? 14.905 9.227 -6.793 1.00 92.88 92 LEU A N 1
ATOM 738 C CA . LEU A 1 92 ? 14.315 10.381 -6.120 1.00 92.88 92 LEU A CA 1
ATOM 739 C C . LEU A 1 92 ? 12.786 10.285 -6.085 1.00 92.88 92 LEU A C 1
ATOM 741 O O . LEU A 1 92 ? 12.192 10.530 -5.042 1.00 92.88 92 LEU A O 1
ATOM 745 N N . PHE A 1 93 ? 12.149 9.879 -7.185 1.00 94.00 93 PHE A N 1
ATOM 746 C CA . PHE A 1 93 ? 10.707 9.644 -7.232 1.00 94.00 93 PHE A CA 1
ATOM 747 C C . PHE A 1 93 ? 10.278 8.568 -6.229 1.00 94.00 93 PHE A C 1
ATOM 749 O O . PHE A 1 93 ? 9.329 8.789 -5.483 1.00 94.00 93 PHE A O 1
ATOM 756 N N . PHE A 1 94 ? 10.999 7.444 -6.150 1.00 94.81 94 PHE A N 1
ATOM 757 C CA . PHE A 1 94 ? 10.719 6.407 -5.155 1.00 94.81 94 PHE A CA 1
ATOM 758 C C . PHE A 1 94 ? 10.968 6.887 -3.723 1.00 94.81 94 PHE A C 1
ATOM 760 O O . PHE A 1 94 ? 10.155 6.591 -2.859 1.00 94.81 94 PHE A O 1
ATOM 767 N N . LEU A 1 95 ? 12.023 7.663 -3.454 1.00 95.81 95 LEU A N 1
ATOM 768 C CA . LEU A 1 95 ? 12.265 8.241 -2.125 1.00 95.81 95 LEU A CA 1
ATOM 769 C C . LEU A 1 95 ? 11.156 9.211 -1.712 1.00 95.81 95 LEU A C 1
ATOM 771 O O . LEU A 1 95 ? 10.699 9.167 -0.574 1.00 95.81 95 LEU A O 1
ATOM 775 N N . VAL A 1 96 ? 10.690 10.049 -2.638 1.00 95.25 96 VAL A N 1
ATOM 776 C CA . VAL A 1 96 ? 9.564 10.959 -2.404 1.00 95.25 96 VAL A CA 1
ATOM 777 C C . VAL A 1 96 ? 8.275 10.165 -2.193 1.00 95.25 96 VAL A C 1
ATOM 779 O O . VAL A 1 96 ? 7.558 10.428 -1.234 1.00 95.25 96 VAL A O 1
ATOM 782 N N . ALA A 1 97 ? 7.999 9.152 -3.017 1.00 92.94 97 ALA A N 1
ATOM 783 C CA . ALA A 1 97 ? 6.838 8.283 -2.849 1.00 92.94 97 ALA A CA 1
ATOM 784 C C . ALA A 1 97 ? 6.869 7.540 -1.505 1.00 92.94 97 ALA A C 1
ATOM 786 O O . ALA A 1 97 ? 5.864 7.523 -0.805 1.00 92.94 97 ALA A O 1
ATOM 787 N N . ILE A 1 98 ? 8.022 6.995 -1.101 1.00 94.12 98 ILE A N 1
ATOM 788 C CA . ILE A 1 98 ? 8.221 6.366 0.212 1.00 94.12 98 ILE A CA 1
ATOM 789 C C . ILE A 1 98 ? 8.011 7.385 1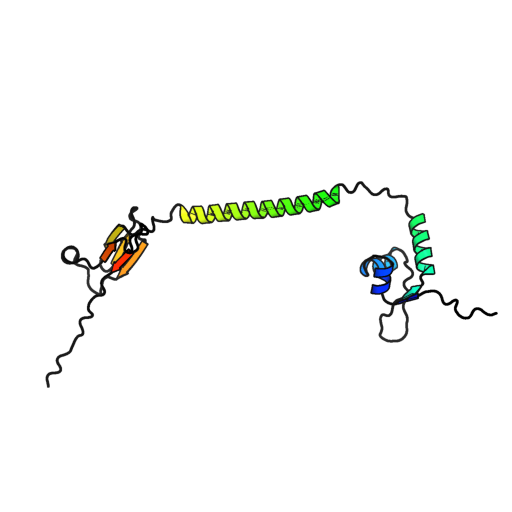.331 1.00 94.12 98 ILE A C 1
ATOM 791 O O . ILE A 1 98 ? 7.322 7.072 2.291 1.00 94.12 98 ILE A O 1
ATOM 795 N N . TYR A 1 99 ? 8.535 8.607 1.211 1.00 94.25 99 TYR A N 1
ATOM 796 C CA . TYR A 1 99 ? 8.285 9.668 2.186 1.00 94.25 99 TYR A CA 1
ATOM 797 C C . TYR A 1 99 ? 6.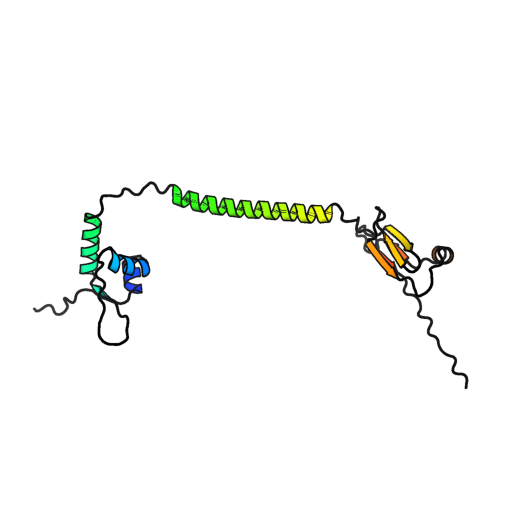790 9.982 2.309 1.00 94.25 99 TYR A C 1
ATOM 799 O O . TYR A 1 99 ? 6.280 10.046 3.422 1.00 94.25 99 TYR A O 1
ATOM 807 N N . PHE A 1 100 ? 6.063 10.106 1.195 1.00 90.88 100 PHE A N 1
ATOM 808 C CA . PHE A 1 100 ? 4.612 10.299 1.217 1.00 90.88 100 PHE A CA 1
ATOM 809 C C . PHE A 1 100 ? 3.868 9.090 1.783 1.00 90.88 100 PHE A C 1
ATOM 811 O O . PHE A 1 100 ? 2.901 9.290 2.503 1.00 90.88 100 PHE A O 1
ATOM 818 N N . ILE A 1 101 ? 4.318 7.860 1.521 1.00 88.75 101 ILE A N 1
ATOM 819 C CA . ILE A 1 101 ? 3.763 6.645 2.132 1.00 88.75 101 ILE A CA 1
ATOM 820 C C . ILE A 1 101 ? 4.005 6.671 3.642 1.00 88.75 101 ILE A C 1
ATOM 822 O O . ILE A 1 101 ? 3.065 6.476 4.397 1.00 88.75 101 ILE A O 1
ATOM 826 N N . ILE A 1 102 ? 5.220 6.974 4.102 1.00 86.19 102 ILE A N 1
ATOM 827 C CA . ILE A 1 102 ? 5.541 7.093 5.529 1.00 86.19 102 ILE A CA 1
ATOM 828 C C . ILE A 1 102 ? 4.717 8.208 6.166 1.00 86.19 102 ILE A C 1
ATOM 830 O O . ILE A 1 102 ? 4.175 7.994 7.237 1.00 86.19 102 ILE A O 1
ATOM 834 N N . GLN A 1 103 ? 4.573 9.368 5.523 1.00 83.12 103 GLN A N 1
ATOM 835 C CA . GLN A 1 103 ? 3.758 10.475 6.029 1.00 83.12 103 GLN A CA 1
ATOM 836 C C . GLN A 1 103 ? 2.265 10.150 6.019 1.00 83.12 103 GLN A C 1
ATOM 838 O O . GLN A 1 103 ? 1.562 10.537 6.944 1.00 83.12 103 GLN A O 1
ATOM 843 N N . PHE A 1 104 ? 1.779 9.426 5.012 1.00 80.25 104 PHE A N 1
ATOM 844 C CA . PHE A 1 104 ? 0.409 8.934 4.940 1.00 80.25 104 PHE A CA 1
ATOM 845 C C . PHE A 1 104 ? 0.170 7.937 6.069 1.00 80.25 104 PHE A C 1
ATOM 847 O O . PHE A 1 104 ? -0.633 8.208 6.944 1.00 80.25 104 PHE A O 1
ATOM 854 N N . PHE A 1 105 ? 0.951 6.863 6.163 1.00 70.44 105 PHE A N 1
ATOM 855 C CA . PHE A 1 105 ? 0.858 5.928 7.280 1.00 70.44 105 PHE A CA 1
ATOM 856 C C . PHE A 1 105 ? 1.052 6.623 8.628 1.00 70.44 105 PHE A C 1
ATOM 858 O O . PHE A 1 105 ? 0.278 6.363 9.522 1.00 70.44 105 PHE A O 1
ATOM 865 N N . SER A 1 106 ? 1.990 7.555 8.782 1.00 69.25 106 SER A N 1
ATOM 866 C CA . SER A 1 106 ? 2.210 8.331 10.012 1.00 69.25 106 SER A CA 1
ATOM 867 C C . SER A 1 106 ? 1.008 9.202 10.377 1.00 69.25 106 SER A C 1
ATOM 869 O O . SER A 1 106 ? 0.566 9.175 11.517 1.00 69.25 106 SER A O 1
ATOM 871 N N . HIS A 1 107 ? 0.400 9.912 9.424 1.00 59.69 107 HIS A N 1
ATOM 872 C CA . HIS A 1 107 ? -0.821 10.682 9.676 1.00 59.69 107 HIS A CA 1
ATOM 873 C C . HIS A 1 107 ? -2.011 9.776 10.036 1.00 59.69 107 HIS A C 1
ATOM 875 O O . HIS A 1 107 ? -2.889 10.184 10.790 1.00 59.69 107 HIS A O 1
ATOM 881 N N . TRP A 1 108 ? -2.009 8.531 9.553 1.00 58.50 108 TRP A N 1
ATOM 882 C CA . TRP A 1 108 ? -2.988 7.503 9.914 1.00 58.50 108 TRP A CA 1
ATOM 883 C C . TRP A 1 108 ? -2.618 6.765 11.223 1.00 58.50 108 TRP A C 1
ATOM 885 O O . TRP A 1 108 ? -3.492 6.222 11.893 1.00 58.50 108 TRP A O 1
ATOM 895 N N . ASN A 1 109 ? -1.343 6.775 11.629 1.00 48.03 109 ASN A N 1
ATOM 896 C CA . ASN A 1 109 ? -0.788 5.999 12.747 1.00 48.03 109 ASN A CA 1
ATOM 897 C C . ASN A 1 109 ? -0.476 6.853 13.995 1.00 48.03 109 ASN A C 1
ATOM 899 O O . ASN A 1 109 ? -0.321 6.308 15.078 1.00 48.03 109 ASN A O 1
ATOM 903 N N . LEU A 1 110 ? -0.432 8.187 13.887 1.00 47.75 110 LEU A N 1
ATOM 904 C CA . LEU A 1 110 ? -0.269 9.117 15.020 1.00 47.75 110 LEU A CA 1
ATOM 905 C C . LEU A 1 110 ? -1.573 9.360 15.789 1.00 47.75 110 LEU A C 1
ATOM 907 O O . LEU A 1 110 ? -1.529 9.745 16.951 1.00 47.75 110 LEU A O 1
ATOM 911 N N . ASN A 1 111 ? -2.711 9.095 15.148 1.00 46.56 111 ASN A N 1
ATOM 912 C CA . ASN A 1 111 ? -4.029 9.050 15.776 1.00 46.56 111 ASN A CA 1
ATOM 913 C C . ASN A 1 111 ? -4.592 7.630 15.763 1.00 46.56 111 ASN A C 1
ATOM 915 O O . ASN A 1 111 ? -5.802 7.478 15.865 1.00 46.56 111 ASN A O 1
ATOM 919 N N . SER A 1 112 ? -3.759 6.598 15.567 1.00 46.50 112 SER A N 1
ATOM 920 C CA . SER A 1 112 ? -4.235 5.242 15.813 1.00 46.50 112 SER A CA 1
ATOM 921 C C . SER A 1 112 ? -4.446 5.139 17.322 1.00 46.50 112 SER A C 1
ATOM 923 O O . SER A 1 112 ? -3.457 5.157 18.063 1.00 46.50 112 SER A O 1
ATOM 925 N N . PRO A 1 113 ? -5.710 5.083 17.781 1.00 51.56 113 PRO A N 1
ATOM 926 C CA . PRO A 1 113 ? -6.028 4.824 19.175 1.00 51.56 113 PRO A CA 1
ATOM 927 C C . PRO A 1 113 ? -5.185 3.628 19.614 1.00 51.56 113 PRO A C 1
ATOM 929 O O . PRO A 1 113 ? -5.001 2.712 18.805 1.00 51.56 113 PRO A O 1
ATOM 932 N N . SER A 1 114 ? -4.676 3.585 20.853 1.00 61.06 114 SER A N 1
ATOM 933 C CA . SER A 1 114 ? -4.125 2.317 21.349 1.00 61.06 114 SER A CA 1
ATOM 934 C C . SER A 1 114 ? -5.172 1.237 21.060 1.00 61.06 114 SER A C 1
ATOM 936 O O . SER A 1 114 ? -6.316 1.365 21.487 1.00 61.06 114 SER A O 1
ATOM 938 N N . GLN A 1 115 ? -4.839 0.256 20.214 1.00 76.94 115 GLN A N 1
ATOM 939 C CA . GLN A 1 115 ? -5.831 -0.732 19.772 1.00 76.94 115 GLN A CA 1
ATOM 940 C C . GLN A 1 115 ? -6.248 -1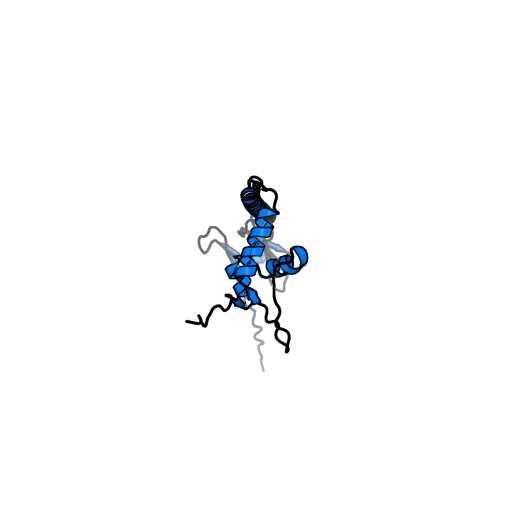.649 20.922 1.00 76.94 115 GLN A C 1
ATOM 942 O O . GLN A 1 115 ? -7.213 -2.391 20.791 1.00 76.94 115 GLN A O 1
ATOM 947 N N . ASN A 1 116 ? -5.531 -1.573 22.048 1.00 88.44 116 ASN A N 1
ATOM 948 C CA . ASN A 1 116 ? -5.818 -2.323 23.248 1.00 88.44 116 ASN A CA 1
ATOM 949 C C . ASN A 1 116 ? -7.103 -1.793 23.924 1.00 88.44 116 ASN A C 1
ATOM 951 O O . ASN A 1 116 ? -7.118 -0.655 24.414 1.00 88.44 116 ASN A O 1
ATOM 955 N N . PRO A 1 117 ? -8.185 -2.585 23.972 1.00 91.00 117 PRO A N 1
ATOM 956 C CA . PRO A 1 117 ? -9.377 -2.225 24.717 1.00 91.00 117 PRO A CA 1
ATOM 957 C C . PRO A 1 117 ? -9.090 -2.304 26.218 1.00 91.00 117 PRO A C 1
ATOM 959 O O . PRO A 1 117 ? -8.694 -3.344 26.733 1.00 91.00 117 PRO A O 1
ATOM 962 N N . ILE A 1 118 ? -9.317 -1.218 26.955 1.00 91.44 118 ILE A N 1
ATOM 963 C CA . ILE A 1 118 ? -9.099 -1.206 28.415 1.00 91.44 118 ILE A CA 1
ATOM 964 C C . ILE A 1 118 ? -10.382 -0.998 29.212 1.00 91.44 118 ILE A C 1
ATOM 966 O O . ILE A 1 118 ? -10.413 -1.250 30.414 1.00 91.44 118 ILE A O 1
ATOM 970 N N . THR A 1 119 ? -11.437 -0.498 28.569 1.00 91.31 119 THR A N 1
ATOM 971 C CA . THR A 1 119 ? -12.705 -0.220 29.235 1.00 91.31 119 THR A CA 1
ATOM 972 C C . THR A 1 119 ? -13.867 -0.278 28.252 1.00 91.31 119 THR A C 1
ATOM 974 O O . THR A 1 119 ? -13.686 -0.421 27.041 1.00 91.31 119 THR A O 1
ATOM 977 N N . TYR A 1 120 ? -15.079 -0.173 28.779 1.00 90.75 120 TYR A N 1
ATOM 978 C CA . TYR A 1 120 ? -16.289 -0.029 27.992 1.00 90.75 120 TYR A CA 1
ATOM 979 C C . TYR A 1 120 ? -17.202 1.036 28.600 1.00 90.75 120 TYR A C 1
ATOM 981 O O . TYR A 1 120 ? -17.171 1.292 29.802 1.00 90.75 120 TYR A O 1
ATOM 989 N N . GLU A 1 121 ? -18.031 1.644 27.760 1.00 90.56 121 GLU A N 1
ATOM 990 C CA . GLU A 1 121 ? -19.054 2.605 28.161 1.00 90.56 121 GLU A CA 1
ATOM 991 C C . GLU A 1 121 ? -20.423 2.154 27.657 1.00 90.56 121 GLU A C 1
ATOM 993 O O . GLU A 1 121 ? -20.557 1.638 26.544 1.00 90.56 121 GLU A O 1
ATOM 998 N N . ILE A 1 122 ? -21.443 2.343 28.489 1.00 87.56 122 ILE A N 1
ATOM 999 C CA . ILE A 1 122 ? -22.830 2.037 28.155 1.00 87.56 122 ILE A CA 1
ATOM 1000 C C . ILE A 1 122 ? -23.500 3.314 27.649 1.00 87.56 122 ILE A C 1
ATOM 1002 O O . ILE A 1 122 ? -23.578 4.311 28.356 1.00 87.56 122 ILE A O 1
ATOM 1006 N N . LEU A 1 123 ? -24.013 3.269 26.421 1.00 84.62 123 LEU A N 1
ATOM 1007 C CA . LEU A 1 123 ? -24.717 4.369 25.766 1.00 84.62 123 LEU A CA 1
ATOM 1008 C C . LEU A 1 123 ? -26.122 3.898 25.374 1.00 84.62 123 LEU A C 1
ATOM 1010 O O . LEU A 1 123 ? -26.379 3.479 24.242 1.00 84.62 123 LEU A O 1
ATOM 1014 N N . GLY A 1 124 ? -27.043 3.926 26.340 1.00 83.06 124 GLY A N 1
ATOM 1015 C CA . GLY A 1 124 ? -28.433 3.500 26.162 1.00 83.06 124 GLY A CA 1
ATOM 1016 C C . GLY A 1 124 ? -28.570 1.996 25.900 1.00 83.06 124 GLY A C 1
ATOM 1017 O O . GLY A 1 124 ? -28.667 1.208 26.836 1.00 83.06 124 GLY A O 1
ATOM 1018 N N . GLN A 1 125 ? -28.619 1.610 24.622 1.00 83.38 125 GLN A N 1
ATOM 1019 C CA . GLN A 1 125 ? -28.677 0.211 24.165 1.00 83.38 125 GLN A CA 1
ATOM 1020 C C . GLN A 1 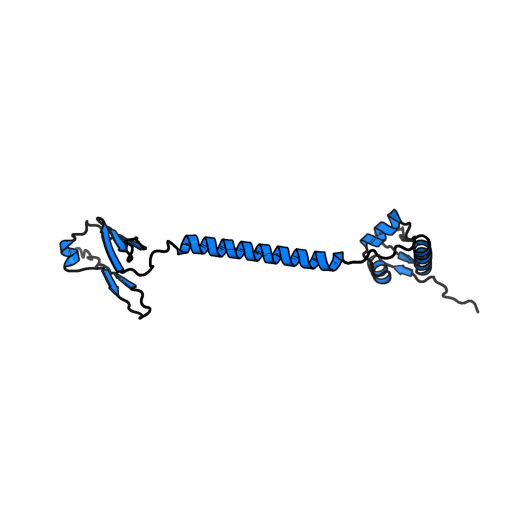125 ? -27.360 -0.254 23.534 1.00 83.38 125 GLN A C 1
ATOM 1022 O O . GLN A 1 125 ? -27.300 -1.347 22.987 1.00 83.38 125 GLN A O 1
ATOM 1027 N N . MET A 1 126 ? -26.311 0.567 23.549 1.00 83.06 126 MET A N 1
ATOM 1028 C CA . MET A 1 126 ? -25.015 0.238 22.960 1.00 83.06 126 MET A CA 1
ATOM 1029 C C . MET A 1 126 ? -23.965 0.073 24.050 1.00 83.06 126 MET A C 1
ATOM 1031 O O . MET A 1 126 ? -23.965 0.805 25.038 1.00 83.06 126 MET A O 1
ATOM 1035 N N . VAL A 1 127 ? -23.040 -0.854 23.836 1.00 88.56 127 VAL A N 1
ATOM 1036 C CA . VAL A 1 127 ? -21.796 -0.950 24.598 1.00 88.56 127 VAL A CA 1
ATOM 1037 C C . VAL A 1 127 ? -20.661 -0.555 23.664 1.00 88.56 127 VAL A C 1
ATOM 1039 O O . VAL A 1 127 ? -20.453 -1.182 22.624 1.00 88.56 127 VAL A O 1
ATOM 1042 N N . ALA A 1 128 ? -19.961 0.519 24.013 1.00 90.88 128 ALA A N 1
ATOM 1043 C CA . ALA A 1 128 ? -18.813 1.038 23.285 1.00 90.88 128 ALA A CA 1
ATOM 1044 C C . ALA A 1 128 ? -17.530 0.557 23.963 1.00 90.88 128 ALA A C 1
ATOM 1046 O O . ALA A 1 128 ? -17.295 0.872 25.127 1.00 90.88 128 ALA A O 1
ATOM 1047 N N . ILE A 1 129 ? -16.698 -0.195 23.247 1.00 91.62 129 ILE A N 1
ATOM 1048 C CA . ILE A 1 129 ? -15.382 -0.610 23.731 1.00 91.62 129 ILE A CA 1
ATOM 1049 C C . ILE A 1 129 ? -14.397 0.526 23.493 1.00 91.62 129 ILE A C 1
ATOM 1051 O O . ILE A 1 129 ? -14.308 1.054 22.382 1.00 91.62 129 ILE A O 1
ATOM 1055 N N . LYS A 1 130 ? -13.660 0.900 24.539 1.00 91.94 130 LYS A N 1
ATOM 1056 C CA . LYS A 1 130 ? -12.782 2.064 24.545 1.00 91.94 130 LYS A CA 1
ATOM 1057 C C . LYS A 1 130 ? -11.353 1.728 24.938 1.00 91.94 130 LYS A C 1
ATOM 1059 O O . LYS A 1 130 ? -11.089 0.805 25.713 1.00 91.94 130 LYS A O 1
ATOM 1064 N N . ASN A 1 131 ? -10.435 2.522 24.410 1.00 90.69 131 ASN A N 1
ATOM 1065 C CA . ASN A 1 131 ? -9.020 2.445 24.736 1.00 90.69 131 ASN A CA 1
ATOM 1066 C C . ASN A 1 131 ? -8.619 3.401 25.875 1.00 90.69 131 ASN A C 1
ATOM 1068 O O . ASN A 1 131 ? -9.464 4.072 26.472 1.00 90.69 131 ASN A O 1
ATOM 1072 N N . SER A 1 132 ? -7.313 3.485 26.165 1.00 89.00 132 SER A N 1
ATOM 1073 C CA . SER A 1 132 ? -6.787 4.333 27.251 1.00 89.00 132 SER A CA 1
ATOM 1074 C C . SER A 1 132 ? -6.985 5.834 27.055 1.00 89.00 132 SER A C 1
ATOM 1076 O O . SER A 1 132 ? -6.978 6.591 28.020 1.00 89.00 132 SER A O 1
ATOM 1078 N N . GLN A 1 133 ? -7.214 6.256 25.817 1.00 88.12 133 GLN A N 1
ATOM 1079 C CA . GLN A 1 133 ? -7.472 7.629 25.415 1.00 88.12 133 GLN A CA 1
ATOM 1080 C C . GLN A 1 133 ? -8.973 7.971 25.469 1.00 88.12 133 GLN A C 1
ATOM 1082 O O . GLN A 1 133 ? -9.352 9.115 25.229 1.00 88.12 133 GLN A O 1
ATOM 1087 N N . GLY A 1 134 ? -9.839 7.001 25.795 1.00 87.69 134 GLY A N 1
ATOM 1088 C CA . GLY A 1 134 ? -11.296 7.158 25.796 1.00 87.69 134 GLY A CA 1
ATOM 1089 C C . GLY A 1 134 ? -11.934 7.095 24.402 1.00 87.69 134 GLY A C 1
ATOM 1090 O O . GLY A 1 134 ? -13.135 7.352 24.262 1.00 87.69 134 GLY A O 1
ATOM 1091 N N . GLU A 1 135 ? -11.155 6.741 23.379 1.00 89.00 135 GLU A N 1
ATOM 1092 C CA . GLU A 1 135 ? -11.602 6.593 21.996 1.00 89.00 135 GLU A CA 1
ATOM 1093 C C . GLU A 1 135 ? -12.350 5.274 21.826 1.00 89.00 135 GLU A C 1
ATOM 1095 O O . GLU A 1 135 ? -11.968 4.250 22.390 1.00 89.00 135 GLU A O 1
ATOM 1100 N N . THR A 1 136 ? -13.424 5.292 21.035 1.00 89.19 136 THR A N 1
ATOM 1101 C CA . THR A 1 136 ? -14.223 4.089 20.771 1.00 89.19 136 THR A CA 1
ATOM 1102 C C . THR A 1 136 ? -13.559 3.260 19.680 1.00 89.19 136 THR A C 1
ATOM 1104 O O . THR A 1 136 ? -13.474 3.705 18.539 1.00 89.19 136 THR A O 1
ATOM 1107 N N . LEU A 1 137 ? -13.122 2.052 20.028 1.00 87.50 137 LEU A N 1
ATOM 1108 C CA . LEU A 1 137 ? -12.530 1.090 19.099 1.00 87.50 137 LEU A CA 1
ATOM 1109 C C . LEU A 1 137 ? -13.609 0.417 18.245 1.00 87.50 137 LEU A C 1
ATOM 1111 O O . LEU A 1 137 ? -13.473 0.303 17.031 1.00 87.50 137 LEU A O 1
ATOM 1115 N N . TRP A 1 138 ? -14.701 -0.007 18.883 1.00 85.81 138 TRP A N 1
ATOM 1116 C CA . TRP A 1 138 ? -15.894 -0.548 18.234 1.00 85.81 138 TRP A CA 1
ATOM 1117 C C . TRP A 1 138 ? -17.076 -0.530 19.211 1.00 85.81 138 TRP A C 1
ATOM 1119 O O . TRP A 1 138 ? -16.906 -0.316 20.412 1.00 85.81 138 TRP A O 1
ATOM 1129 N N . SER A 1 139 ? -18.294 -0.723 18.707 1.00 87.50 139 SER A N 1
ATOM 1130 C CA . SER A 1 139 ? -19.503 -0.767 19.536 1.00 87.50 139 SER A CA 1
ATOM 1131 C C . SER A 1 139 ? -20.458 -1.848 19.060 1.00 87.50 139 SER A C 1
ATOM 1133 O O . SER A 1 139 ? -20.437 -2.241 17.892 1.00 87.50 139 SER A O 1
ATOM 1135 N N . PHE A 1 140 ? -21.290 -2.338 19.972 1.00 83.88 140 PHE A N 1
ATOM 1136 C CA . PHE A 1 140 ? -22.307 -3.332 19.663 1.00 83.88 140 PHE A CA 1
ATOM 1137 C C . PHE A 1 140 ? -23.588 -3.082 20.461 1.00 83.88 140 PHE A C 1
ATOM 1139 O O . PHE A 1 140 ? -23.528 -2.556 21.577 1.00 83.88 140 PHE A O 1
ATOM 1146 N N . PRO A 1 141 ? -24.754 -3.465 19.914 1.00 80.06 141 PRO A N 1
ATOM 1147 C CA . PRO A 1 141 ? -26.010 -3.335 20.626 1.00 80.06 141 PRO A CA 1
ATOM 1148 C C . PRO A 1 141 ? -26.083 -4.363 21.756 1.00 80.06 141 PRO A C 1
ATOM 1150 O O . PRO A 1 141 ? -25.989 -5.574 21.544 1.00 80.06 141 PRO A O 1
ATOM 1153 N N . ALA A 1 142 ? -26.308 -3.880 22.965 1.00 66.62 142 ALA A N 1
ATOM 1154 C CA . ALA A 1 142 ? -26.722 -4.676 24.098 1.00 66.62 142 ALA A CA 1
ATOM 1155 C C . ALA A 1 142 ? -28.254 -4.714 24.155 1.00 66.62 142 ALA A C 1
ATOM 1157 O O . ALA A 1 142 ? -28.896 -3.942 24.858 1.00 66.62 142 ALA A O 1
ATOM 1158 N N . TYR A 1 143 ? -28.813 -5.692 23.441 1.00 63.56 143 TYR A N 1
ATOM 1159 C CA . TYR A 1 143 ? -30.208 -6.135 23.552 1.00 63.56 143 TYR A CA 1
ATOM 1160 C C . TYR A 1 143 ? -31.285 -5.110 23.152 1.00 63.56 143 TYR A C 1
ATOM 1162 O O . TYR A 1 143 ? -31.029 -3.957 22.830 1.00 63.56 143 TYR A O 1
ATOM 1170 N N . ASN A 1 144 ? -32.538 -5.572 23.167 1.00 58.03 144 ASN A N 1
ATOM 1171 C CA . ASN A 1 144 ? -33.720 -4.815 22.741 1.00 58.03 144 ASN A CA 1
ATOM 1172 C C . ASN A 1 144 ? -34.340 -3.991 23.894 1.00 58.03 144 ASN A C 1
ATOM 1174 O O . ASN A 1 144 ? -35.506 -3.606 23.826 1.00 58.03 144 ASN A O 1
ATOM 1178 N N . THR A 1 145 ? -33.596 -3.775 24.981 1.00 64.62 145 THR A N 1
ATOM 1179 C CA . THR A 1 145 ? -34.035 -3.066 26.192 1.00 64.62 145 THR A CA 1
ATOM 1180 C C . THR A 1 145 ? -32.926 -2.130 26.653 1.00 64.62 145 THR A C 1
ATOM 1182 O O . THR A 1 145 ? -31.756 -2.475 26.528 1.00 64.62 145 THR A O 1
ATOM 1185 N N . ILE A 1 146 ? -33.276 -0.963 27.198 1.00 72.25 146 ILE A N 1
ATOM 1186 C CA . ILE A 1 146 ? -32.304 -0.035 27.799 1.00 72.25 146 ILE A CA 1
ATOM 1187 C C . ILE A 1 146 ? -31.504 -0.787 28.871 1.00 72.25 146 ILE A C 1
ATOM 1189 O O . ILE A 1 146 ? -32.097 -1.488 29.694 1.00 72.25 146 ILE A O 1
ATOM 1193 N N . ILE A 1 147 ? -30.175 -0.671 28.841 1.00 74.25 147 ILE A N 1
ATOM 1194 C CA . ILE A 1 147 ? -29.318 -1.327 29.828 1.00 74.25 147 ILE A CA 1
ATOM 1195 C C . ILE A 1 147 ? -29.504 -0.633 31.180 1.00 74.25 147 ILE A C 1
ATOM 1197 O O . ILE A 1 147 ? -29.273 0.567 31.305 1.00 74.25 147 ILE A O 1
ATOM 1201 N N . ASP A 1 148 ? -29.888 -1.394 32.204 1.00 81.38 148 ASP A N 1
ATOM 1202 C CA . ASP A 1 148 ? -29.787 -0.942 33.592 1.00 81.38 148 ASP A CA 1
ATOM 1203 C C . ASP A 1 148 ? -28.330 -1.080 34.054 1.00 81.38 148 ASP A C 1
ATOM 1205 O O . ASP A 1 148 ? -27.826 -2.189 34.257 1.00 81.38 148 ASP A O 1
ATOM 1209 N N . GLU A 1 149 ? -27.651 0.056 34.219 1.00 80.75 149 GLU A N 1
ATOM 1210 C CA . GLU A 1 149 ? -26.255 0.126 34.663 1.00 80.75 149 GLU A CA 1
ATOM 1211 C C . GLU A 1 149 ? -26.018 -0.593 35.997 1.00 80.75 149 GLU A C 1
ATOM 1213 O O . GLU A 1 149 ? -24.978 -1.229 36.180 1.00 80.75 149 GLU A O 1
ATOM 1218 N N . ARG A 1 150 ? -26.982 -0.556 36.929 1.00 83.31 150 ARG A N 1
ATOM 1219 C CA . ARG A 1 150 ? -26.833 -1.202 38.243 1.00 83.31 150 ARG A CA 1
ATOM 1220 C C . ARG A 1 150 ? -26.882 -2.716 38.119 1.00 83.31 150 ARG A C 1
ATOM 1222 O O . ARG A 1 150 ? -26.080 -3.409 38.744 1.00 83.31 150 ARG A O 1
ATOM 1229 N N . ALA A 1 151 ? -27.808 -3.227 37.311 1.00 79.62 151 ALA A N 1
ATOM 1230 C CA . ALA A 1 151 ? 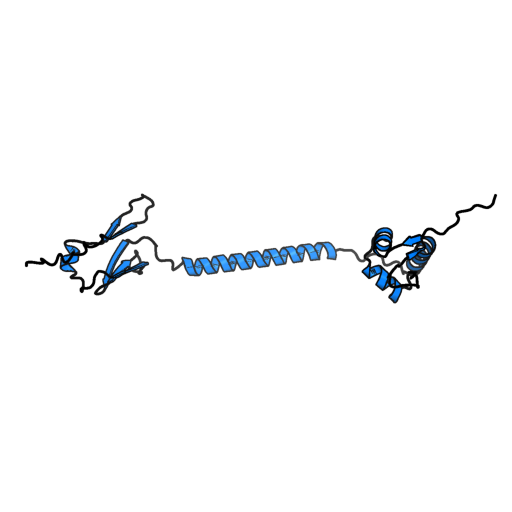-27.903 -4.655 37.031 1.00 79.62 151 ALA A CA 1
ATOM 1231 C C . ALA A 1 151 ? -26.671 -5.154 36.257 1.00 79.62 151 ALA A C 1
ATOM 1233 O O . ALA A 1 151 ? -26.160 -6.240 36.536 1.00 79.62 151 ALA A O 1
ATOM 1234 N N . TRP A 1 152 ? -26.158 -4.344 35.325 1.00 81.69 152 TRP A N 1
ATOM 1235 C CA . TRP A 1 152 ? -24.945 -4.653 34.573 1.00 81.69 152 TRP A CA 1
ATOM 1236 C C . TRP A 1 152 ? -23.703 -4.704 35.463 1.00 81.69 152 TRP A C 1
ATOM 1238 O O . TRP A 1 152 ? -22.915 -5.637 35.346 1.00 81.69 152 TRP A O 1
ATOM 1248 N N . ALA A 1 153 ? -23.550 -3.762 36.397 1.00 82.12 153 ALA A N 1
ATOM 1249 C CA . ALA A 1 153 ? -22.427 -3.745 37.336 1.00 82.12 153 ALA A CA 1
ATOM 1250 C C . ALA A 1 153 ? -22.374 -5.000 38.228 1.00 82.12 153 ALA A C 1
ATOM 1252 O O . ALA A 1 153 ? -21.293 -5.461 38.585 1.00 82.12 153 ALA A O 1
ATOM 1253 N N . GLN A 1 154 ? -23.531 -5.582 38.562 1.00 84.81 154 GLN A N 1
ATOM 1254 C CA . GLN A 1 154 ? -23.608 -6.827 39.335 1.00 84.81 154 GLN A CA 1
ATOM 1255 C C . GLN A 1 154 ? -23.305 -8.079 38.499 1.00 84.81 154 GLN A C 1
ATOM 1257 O O . GLN A 1 154 ? -22.910 -9.104 39.051 1.00 84.81 154 GLN A O 1
ATOM 1262 N N . ASN A 1 155 ? -23.522 -8.031 37.182 1.00 82.44 155 ASN A N 1
ATOM 1263 C CA . ASN A 1 155 ? -23.354 -9.177 36.289 1.00 82.44 155 ASN A CA 1
ATOM 1264 C C . ASN A 1 155 ? -22.890 -8.730 34.889 1.00 82.44 155 ASN A C 1
ATOM 1266 O O . ASN A 1 155 ? -23.673 -8.807 33.927 1.00 82.44 155 ASN A O 1
ATOM 1270 N N . PRO A 1 156 ? -21.635 -8.258 34.767 1.00 82.75 156 PRO A N 1
ATOM 1271 C CA . PRO A 1 156 ? -21.126 -7.692 33.527 1.00 82.75 156 PRO A CA 1
ATOM 1272 C C . PRO A 1 156 ? -21.105 -8.751 32.425 1.00 82.75 156 PRO A C 1
ATOM 1274 O O . PRO A 1 156 ? -20.742 -9.907 32.645 1.00 82.75 156 PRO A O 1
ATOM 1277 N N . LYS A 1 157 ? -21.512 -8.358 31.214 1.00 84.62 157 LYS A N 1
ATOM 1278 C CA . LYS A 1 157 ? -21.491 -9.240 30.030 1.00 84.62 157 LYS A CA 1
ATOM 1279 C C . LYS A 1 157 ? -20.258 -9.057 29.164 1.00 84.62 157 LYS A C 1
ATOM 1281 O O . LYS A 1 157 ? -20.141 -9.740 28.153 1.00 84.62 157 LYS A O 1
ATOM 1286 N N . VAL A 1 158 ? -19.368 -8.158 29.567 1.00 88.94 158 VAL A N 1
ATOM 1287 C CA . VAL A 1 158 ? -18.107 -7.863 28.897 1.00 88.94 158 VAL A CA 1
ATOM 1288 C C . VAL A 1 158 ? -16.983 -8.003 29.905 1.00 88.94 158 VAL A C 1
ATOM 1290 O O . VAL A 1 158 ? -17.065 -7.457 31.005 1.00 88.94 158 VAL A O 1
ATOM 1293 N N . SER A 1 159 ? -15.942 -8.721 29.510 1.00 89.50 159 SER A N 1
ATOM 1294 C CA . SER A 1 159 ? -14.667 -8.790 30.210 1.00 89.50 159 SER A CA 1
ATOM 1295 C C . SER A 1 159 ? -13.546 -8.503 29.218 1.00 89.50 159 SER A C 1
ATOM 1297 O O . SER A 1 159 ? -13.665 -8.820 28.035 1.00 89.50 159 SER A O 1
ATOM 1299 N N . LEU A 1 160 ? -12.497 -7.855 29.710 1.00 91.50 160 LEU A N 1
ATOM 1300 C CA . LEU A 1 160 ? -11.290 -7.528 28.967 1.00 91.50 160 LEU A CA 1
ATOM 1301 C C . LEU A 1 160 ? -10.148 -8.238 29.683 1.00 91.50 160 LEU A C 1
ATOM 1303 O O . LEU A 1 160 ? -9.957 -8.020 30.882 1.00 91.50 160 LEU A O 1
ATOM 1307 N N . ALA A 1 161 ? -9.457 -9.120 28.981 1.00 89.62 161 ALA A N 1
ATOM 1308 C CA . ALA A 1 161 ? -8.346 -9.886 29.523 1.00 89.62 161 ALA A CA 1
ATOM 1309 C C . ALA A 1 161 ? -7.402 -10.235 28.383 1.00 89.62 161 ALA A C 1
ATOM 1311 O O . ALA A 1 161 ? -7.897 -10.473 27.293 1.00 89.62 161 ALA A O 1
ATOM 1312 N N . ASP A 1 162 ? -6.105 -10.274 28.666 1.00 89.25 162 ASP A N 1
ATOM 1313 C CA . ASP A 1 162 ? -5.070 -10.808 27.780 1.00 89.25 162 ASP A CA 1
ATOM 1314 C C . ASP A 1 162 ? -5.059 -12.343 27.907 1.00 89.25 162 ASP A C 1
ATOM 1316 O O . ASP A 1 162 ? -4.577 -12.908 28.898 1.00 89.25 162 ASP A O 1
ATOM 1320 N N . ILE A 1 163 ? -5.729 -13.010 26.971 1.00 88.81 163 ILE A N 1
ATOM 1321 C CA . ILE A 1 163 ? -5.950 -14.457 26.943 1.00 88.81 163 ILE A CA 1
ATOM 1322 C C . ILE A 1 163 ? -4.749 -15.162 26.310 1.00 88.81 163 ILE A C 1
ATOM 1324 O O . ILE A 1 163 ? -4.399 -16.262 26.754 1.00 88.81 163 ILE A O 1
ATOM 1328 N N . ASP A 1 164 ? -4.134 -14.562 25.289 1.00 89.00 164 ASP A N 1
ATOM 1329 C CA . ASP A 1 164 ? -3.040 -15.164 24.522 1.00 89.00 164 ASP A CA 1
ATOM 1330 C C . ASP A 1 164 ? -1.621 -14.703 24.924 1.00 89.00 164 ASP A C 1
ATOM 1332 O O . ASP A 1 164 ? -0.636 -15.277 24.451 1.00 89.00 164 ASP A O 1
ATOM 1336 N N . GLN A 1 165 ? -1.518 -13.802 25.906 1.00 90.06 165 GLN A N 1
ATOM 1337 C CA . GLN A 1 165 ? -0.288 -13.245 26.485 1.00 90.06 165 GLN A CA 1
ATOM 1338 C C . GLN A 1 165 ? 0.512 -12.353 25.526 1.00 90.06 165 GLN A C 1
ATOM 1340 O O . GLN A 1 165 ? 1.745 -12.277 25.626 1.00 90.06 165 GLN A O 1
ATOM 1345 N N . ASP A 1 166 ? -0.158 -11.661 24.605 1.00 87.56 166 ASP A N 1
ATOM 1346 C CA . ASP A 1 166 ? 0.472 -10.722 23.675 1.00 87.56 166 ASP A CA 1
ATOM 1347 C C . ASP A 1 166 ? 0.579 -9.273 24.217 1.00 87.56 166 ASP A C 1
ATOM 1349 O O . ASP A 1 166 ? 1.202 -8.414 23.582 1.00 87.56 166 ASP A O 1
ATOM 1353 N N . ASN A 1 167 ? 0.107 -9.019 25.448 1.00 85.75 167 ASN A N 1
ATOM 1354 C CA . ASN A 1 167 ? -0.057 -7.709 26.102 1.00 85.75 167 ASN A CA 1
ATOM 1355 C C . ASN A 1 167 ? -1.184 -6.826 25.533 1.00 85.75 167 ASN A C 1
ATOM 1357 O O . ASN A 1 167 ? -1.244 -5.624 25.836 1.00 85.75 167 ASN A O 1
ATOM 1361 N N . TYR A 1 168 ? -2.096 -7.394 24.752 1.00 86.81 168 TYR A N 1
ATOM 1362 C CA . TYR A 1 168 ? -3.339 -6.774 24.325 1.00 86.81 168 TYR A CA 1
ATOM 1363 C C . TYR A 1 168 ? -4.518 -7.522 24.947 1.00 86.81 168 TYR A C 1
ATOM 1365 O O . TYR A 1 168 ? -4.532 -8.736 25.061 1.00 86.81 168 TYR A O 1
ATOM 1373 N N . ASN A 1 169 ? -5.532 -6.785 25.397 1.00 88.88 169 ASN A N 1
ATOM 1374 C CA . ASN A 1 169 ? -6.735 -7.410 25.921 1.00 88.88 169 ASN A CA 1
ATOM 1375 C C . ASN A 1 169 ? -7.632 -7.846 24.763 1.00 88.88 169 ASN A C 1
ATOM 1377 O O . ASN A 1 169 ? -7.973 -7.042 23.889 1.00 88.88 169 ASN A O 1
ATOM 1381 N N . GLU A 1 170 ? -8.145 -9.064 24.821 1.00 90.19 170 GLU A N 1
ATOM 1382 C CA . GLU A 1 170 ? -9.278 -9.481 24.016 1.00 90.19 170 GLU A CA 1
ATOM 1383 C C . GLU A 1 170 ? -10.597 -9.116 24.696 1.00 90.19 170 GLU A C 1
ATOM 1385 O O . GLU A 1 170 ? -10.723 -9.008 25.920 1.00 90.19 170 GLU A O 1
ATOM 1390 N N . VAL A 1 171 ? -11.630 -8.931 23.872 1.00 90.44 171 VAL A N 1
ATOM 1391 C CA . VAL A 1 171 ? -12.982 -8.656 24.356 1.00 90.44 171 VAL A CA 1
ATOM 1392 C C . VAL A 1 171 ? -13.766 -9.954 24.451 1.00 90.44 171 VAL A C 1
ATOM 1394 O O . VAL A 1 171 ? -14.152 -10.546 23.443 1.00 90.44 171 VAL A O 1
ATOM 1397 N N . ILE A 1 172 ? -14.078 -10.358 25.677 1.00 88.25 172 ILE A N 1
ATOM 1398 C CA . ILE A 1 172 ? -14.954 -11.489 25.957 1.00 88.25 172 ILE A CA 1
ATOM 1399 C C . ILE A 1 172 ? -16.358 -10.940 26.181 1.00 88.25 172 ILE A C 1
ATOM 1401 O O . ILE A 1 172 ? -16.638 -10.318 27.207 1.00 88.25 172 ILE A O 1
ATOM 1405 N N . ALA A 1 173 ? -17.258 -11.187 25.233 1.00 85.31 173 ALA A N 1
ATOM 1406 C CA . ALA A 1 173 ? -18.667 -10.839 25.359 1.00 85.31 173 ALA A CA 1
ATOM 1407 C C . ALA A 1 173 ? -19.509 -12.108 25.535 1.00 85.31 173 ALA A C 1
ATOM 1409 O O . ALA A 1 173 ? -19.478 -13.015 24.703 1.00 85.31 173 ALA A O 1
ATOM 1410 N N . ALA A 1 174 ? -20.279 -12.182 26.620 1.00 73.19 174 ALA A N 1
ATOM 1411 C CA . ALA A 1 174 ? -21.178 -13.304 26.852 1.00 73.19 174 ALA A CA 1
ATOM 1412 C C . ALA A 1 174 ? -22.420 -13.188 25.943 1.00 73.19 174 ALA A C 1
ATOM 1414 O O . ALA A 1 174 ? -23.142 -12.189 26.042 1.00 73.19 174 ALA A O 1
ATOM 1415 N N . PRO A 1 175 ? -22.732 -14.197 25.104 1.00 58.47 175 PRO A N 1
ATOM 1416 C CA . PRO A 1 175 ? -23.986 -14.219 24.361 1.00 58.47 175 PRO A CA 1
ATOM 1417 C C . PRO A 1 175 ? -25.154 -14.343 25.346 1.00 58.47 175 PRO A C 1
ATOM 1419 O O . PRO A 1 175 ? -25.104 -15.149 26.282 1.00 58.47 175 PRO A O 1
ATOM 1422 N N . SER A 1 176 ? -26.231 -13.574 25.161 1.00 54.81 176 SER A N 1
ATOM 1423 C CA . SER A 1 176 ? -27.425 -13.821 25.970 1.00 54.81 176 SER A CA 1
ATOM 1424 C C . SER A 1 176 ? -28.037 -15.163 25.605 1.00 54.81 176 SER A C 1
ATOM 1426 O O . SER A 1 176 ? -28.130 -15.547 24.436 1.00 54.81 176 SER A O 1
ATOM 1428 N N . LYS A 1 177 ? -28.533 -15.868 26.625 1.00 52.69 177 LYS A N 1
ATOM 1429 C CA . LYS A 1 177 ? -29.539 -16.900 26.402 1.00 52.69 177 LYS A CA 1
ATOM 1430 C C . LYS A 1 177 ? -30.714 -16.224 25.700 1.00 52.69 177 LYS A C 1
ATOM 1432 O O . LYS A 1 177 ? -31.410 -15.414 26.311 1.00 52.69 177 LYS A O 1
ATOM 1437 N N . ARG A 1 178 ? -30.943 -16.569 24.431 1.00 43.81 178 ARG A N 1
ATOM 1438 C CA . ARG A 1 178 ? -32.243 -16.367 23.791 1.00 43.81 178 ARG A CA 1
ATOM 1439 C C . ARG A 1 178 ? -33.243 -17.067 24.706 1.00 43.81 178 ARG A C 1
ATOM 1441 O O . ARG A 1 178 ? -33.179 -18.285 24.847 1.00 43.81 178 ARG A O 1
ATOM 1448 N N . LEU A 1 179 ? -34.091 -16.306 25.396 1.00 48.22 179 LEU A N 1
ATOM 1449 C CA . LEU A 1 179 ? -35.243 -16.877 26.078 1.00 48.22 179 LEU A CA 1
ATOM 1450 C C . LEU A 1 179 ? -36.080 -17.519 24.973 1.00 48.22 179 LEU A C 1
ATOM 1452 O O . LEU A 1 179 ? -36.791 -16.825 24.248 1.00 48.22 179 LEU A O 1
ATOM 1456 N N . GLU A 1 180 ? -35.914 -18.825 24.765 1.00 44.06 180 GLU A N 1
ATOM 1457 C CA . GLU A 1 180 ? -36.859 -19.597 23.978 1.00 44.06 180 GLU A CA 1
ATOM 1458 C C . GLU A 1 180 ? -38.206 -19.405 24.660 1.00 44.06 180 GLU A C 1
ATOM 1460 O O . GLU A 1 180 ? -38.444 -19.912 25.758 1.00 44.06 180 GLU A O 1
ATOM 1465 N N . GLN A 1 181 ? -39.083 -18.630 24.026 1.00 45.34 181 GLN A N 1
ATOM 1466 C CA . GLN A 1 181 ? -40.502 -18.683 24.314 1.00 45.34 181 GLN A CA 1
ATOM 1467 C C . GLN A 1 181 ? -40.971 -20.088 23.926 1.00 45.34 181 GLN A C 1
ATOM 1469 O O . GLN A 1 181 ? -41.483 -20.319 22.835 1.00 45.34 181 GLN A O 1
ATOM 1474 N N . ARG A 1 182 ? -40.758 -21.063 24.812 1.00 43.25 182 ARG A N 1
ATOM 1475 C CA . ARG A 1 182 ? -41.528 -22.299 24.807 1.00 43.25 182 ARG A CA 1
ATOM 1476 C C . ARG A 1 182 ? -42.928 -21.914 25.251 1.00 43.25 182 ARG A C 1
ATOM 1478 O O . ARG A 1 182 ? -43.246 -21.940 26.436 1.00 43.25 182 ARG A O 1
ATOM 1485 N N . SER A 1 183 ? -43.735 -21.496 24.281 1.00 43.44 183 SER A N 1
ATOM 1486 C CA . SER A 1 183 ? -45.181 -21.440 24.408 1.00 43.44 183 SER A CA 1
ATOM 1487 C C . SER A 1 183 ? -45.636 -22.793 24.936 1.00 43.44 183 SER A C 1
ATOM 1489 O O . SER A 1 183 ? -45.505 -23.816 24.262 1.00 43.44 183 SER A O 1
ATOM 1491 N N . ALA A 1 184 ? -46.109 -22.799 26.177 1.00 46.78 184 ALA A N 1
ATOM 1492 C CA . ALA A 1 184 ? -46.898 -23.885 26.710 1.00 46.78 184 ALA A CA 1
ATOM 1493 C C . ALA A 1 184 ? -48.167 -23.964 25.857 1.00 46.78 184 ALA A C 1
ATOM 1495 O O . ALA A 1 184 ? -49.133 -23.246 26.099 1.00 46.78 184 ALA A O 1
ATOM 1496 N N . PHE A 1 185 ? -48.137 -24.803 24.823 1.00 43.50 185 PHE A N 1
ATOM 1497 C CA . PHE A 1 185 ? -49.350 -25.302 24.201 1.00 43.50 185 PHE A CA 1
ATOM 1498 C C . PHE A 1 185 ? -49.953 -26.292 25.200 1.00 43.50 185 PHE A C 1
ATOM 1500 O O . PHE A 1 185 ? -49.555 -27.453 25.278 1.00 43.50 185 PHE A O 1
ATOM 1507 N N . LYS A 1 186 ? -50.800 -25.756 26.078 1.00 47.06 186 LYS A N 1
ATOM 1508 C CA . LYS A 1 186 ? -51.786 -26.517 26.831 1.00 47.06 186 LYS A CA 1
ATOM 1509 C C . LYS A 1 186 ? -53.036 -26.509 25.960 1.00 47.06 186 LYS A C 1
ATOM 1511 O O . LYS A 1 186 ? -53.686 -25.473 25.904 1.00 47.06 186 LYS A O 1
ATOM 1516 N N . ASP A 1 187 ? -53.301 -27.636 25.319 1.00 51.53 187 ASP A N 1
ATOM 1517 C CA . ASP A 1 187 ? -54.643 -28.154 25.051 1.00 51.53 187 ASP A CA 1
ATOM 1518 C C . ASP A 1 187 ? -54.625 -29.640 25.431 1.00 51.53 187 ASP A C 1
ATOM 1520 O O . ASP A 1 187 ? -53.645 -30.327 25.049 1.00 51.53 187 ASP A O 1
#

Foldseek 3Di:
DPPPDPDFDKDKDLVSVCVVVVHDSVVQVVCVVPVVQPWDADDDDDDRIIMDGPVSNVVSVVVVVVVDDPPPPDPVPPPVVVVVVVVVVVVVVVVVVVVVVCVVVCVVVVPPAPLAFDDWDFDFQKIFTAGPVRDGNDMDGNDPGGDDPVVCVVPPQWDWDDPPPPPGTDIRGHDDDPPPPPPPPDD

Radius of gyration: 42.85 Å; chains: 1; bounding box: 93×45×109 Å